Protein AF-A0A1S3WZF9-F1 (afdb_monomer)

Secondary structure (DSSP, 8-state):
-HHHHHHHHHHHHHHHHHHHHTT-SHHHHHHHHHHHHHH-HHHHGGGHHHHHHHIIIIIIT-----TT-SS--TT---HHHHHHHHHHHHHHHHT--SS-GGG---HHHHHHHHHHHHHHSSSSTT----HHHHHHHHHHHHHHHHHHHHHHGGGS-HHHHHHHHGGGG-SSHHHHHHHHHHHHHHHHTT-S-GGGGHHHHHH--TTSTTHHHHHHHHHHHHHHHHHHHHHHHHS----SS----GGGHHHHHHHHHHT-TTSPPTTT---HHHHHHHHHHHHHHHHHHHHHHTTS-----TTTHHHHHHHHHHHT-

Sequence (317 aa):
MKDDGLKSLSVLYKRLVDMLDEKSHLPAVLQSLGCIAQTAMPVFETREKEIEQFIKKNILERGHTSEGKTKESWEEQSEICSLKIFGIKTLVKSYLPVKDAHLRLGVGDLLGILKNILSFGEISMEIKSSSVDKAHLRLAAAKAMLRLSKHWDNKIPVDIFYLTLGTSEARFPQVKKLFLNKVHQYLKDRYLDPKYTCAFLLDLQFQQPDFEEIKSNLSDVIQIYQQGKARQLSAQSEPMTPAPYPEYILPYLVHALAHHSSFPNIDECKDVKAFESIYRYKCFLVLFIDGYMYRSLKSLRMPHACVILFPIILMIR

Nearest PDB structures (foldseek):
  5hdt-assembly1_A  TM=8.755E-01  e=3.879E-09  Homo sapiens
  5hdt-assembly2_B  TM=8.587E-01  e=7.290E-09  Homo sapiens
  3nmx-assembly2_B  TM=3.225E-01  e=1.475E-01  Homo sapiens
  3qhe-assembly1_A  TM=3.393E-01  e=5.210E-01  Homo sapiens
  5o9z-assembly1_v  TM=3.950E-01  e=1.429E+00  Homo sapiens

Organism: Nicotiana tabacum (NCBI:txid4097)

Foldseek 3Di:
DVPVVVVVVLVVLVVLVVCLVVVHPLLVSLLVLLVCLAEPVVSSVVCVVVL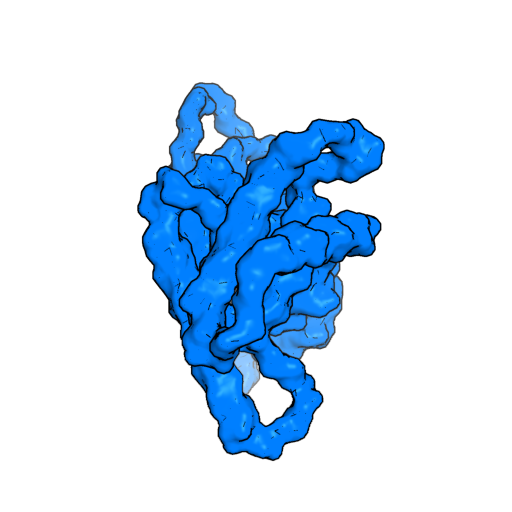LCSLVPVQQLDADDDPDDPDDDLVNADPSLVSNLSSLSSVLSNCNHPPPSLVDPDVVVNLLQLLCLLVCLGSDVPGHDDPSSSLSSNLSSLLSVQQNCLNCVVVRDLSSVLSSLCLLVDPDPVSNVSSVVSLLVCLLVVSGDLLSLLSLLVNADPPDPCNVVSLVSNLSSQVVLVVQVVVVVVDPDDPPDPRPHNVVNVVSNLLSLLPPPQNDDPVPDPDPVSCVVVLVSVLVVVVSCCVSVVVPDDDDDRPCPSVVSVVVSVVSD

Structure (mmCIF, N/CA/C/O backbone):
data_AF-A0A1S3WZF9-F1
#
_entry.id   AF-A0A1S3WZF9-F1
#
loop_
_atom_site.group_PDB
_atom_site.id
_atom_site.type_symbol
_atom_site.label_atom_id
_atom_site.label_alt_id
_atom_site.label_comp_id
_atom_site.label_asym_id
_atom_site.label_entity_id
_atom_site.label_seq_id
_atom_site.pdbx_PDB_ins_code
_atom_site.Cartn_x
_atom_site.Cartn_y
_atom_site.Cartn_z
_atom_site.occupancy
_atom_site.B_iso_or_equiv
_atom_site.auth_seq_id
_atom_site.auth_comp_id
_atom_site.auth_asym_id
_atom_site.auth_atom_id
_atom_site.pdbx_PDB_model_num
ATOM 1 N N . MET A 1 1 ? -10.057 -26.222 26.323 1.00 46.75 1 MET A N 1
ATOM 2 C CA . MET A 1 1 ? -8.900 -25.392 25.906 1.00 46.75 1 MET A CA 1
ATOM 3 C C . MET A 1 1 ? -9.158 -24.496 24.688 1.00 46.75 1 MET A C 1
ATOM 5 O O . MET A 1 1 ? -8.647 -23.389 24.700 1.00 46.75 1 MET A O 1
ATOM 9 N N . LYS A 1 2 ? -9.927 -24.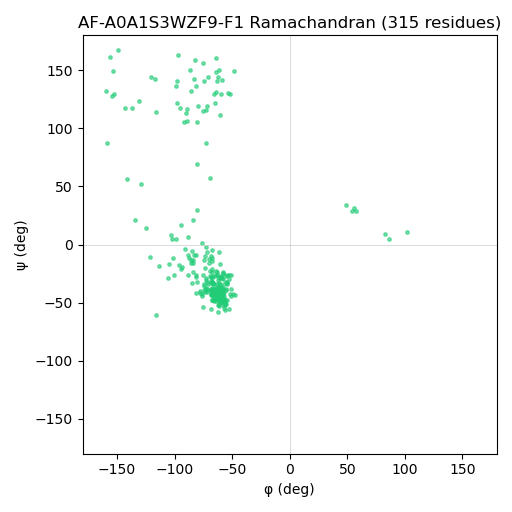891 23.652 1.00 60.41 2 LYS A N 1
ATOM 10 C CA . LYS A 1 2 ? -10.236 -23.989 22.510 1.00 60.41 2 LYS A CA 1
ATOM 11 C C . LYS A 1 2 ? -11.228 -22.855 22.835 1.00 60.41 2 LYS A C 1
ATOM 13 O O . LYS A 1 2 ? -11.128 -21.792 22.237 1.00 60.41 2 LYS A O 1
ATOM 18 N N . ASP A 1 3 ? -12.150 -23.076 23.770 1.00 65.50 3 ASP A N 1
ATOM 19 C CA . ASP A 1 3 ? -13.258 -22.149 24.051 1.00 65.50 3 ASP A CA 1
ATOM 20 C C . ASP A 1 3 ? -12.832 -20.926 24.895 1.00 65.50 3 ASP A C 1
ATOM 22 O O . ASP A 1 3 ? -13.159 -19.787 24.569 1.00 65.50 3 ASP A O 1
ATOM 26 N N . ASP A 1 4 ? -11.992 -21.125 25.916 1.00 74.44 4 ASP A N 1
ATOM 27 C CA . ASP A 1 4 ? -11.550 -20.036 26.808 1.00 74.44 4 ASP A CA 1
ATOM 28 C C . ASP A 1 4 ? -10.648 -19.008 26.106 1.00 74.44 4 ASP A C 1
ATOM 30 O O . ASP A 1 4 ? -10.702 -17.810 26.397 1.00 74.44 4 ASP A O 1
ATOM 34 N N . GLY A 1 5 ? -9.852 -19.461 25.131 1.00 81.19 5 GLY A N 1
ATOM 35 C CA . GLY A 1 5 ? -9.025 -18.585 24.300 1.00 81.19 5 GLY A CA 1
ATOM 36 C C . GLY A 1 5 ? -9.860 -17.691 23.381 1.00 81.19 5 GLY A C 1
ATOM 37 O O . GLY A 1 5 ? -9.577 -16.500 23.255 1.00 81.19 5 GLY A O 1
ATOM 38 N N . LEU A 1 6 ? -10.931 -18.234 22.791 1.00 82.44 6 LEU A N 1
ATOM 39 C CA . LEU A 1 6 ? -11.849 -17.473 21.941 1.00 82.44 6 LEU A CA 1
ATOM 40 C C . LEU A 1 6 ? -12.655 -16.450 22.759 1.00 82.44 6 LEU A C 1
ATOM 42 O O . LEU A 1 6 ? -12.825 -15.307 22.328 1.00 82.44 6 LEU A O 1
ATOM 46 N N . LYS A 1 7 ? -13.098 -16.828 23.966 1.00 86.06 7 LYS A N 1
ATOM 47 C CA . LYS A 1 7 ? -13.772 -15.916 24.904 1.00 86.06 7 LYS A CA 1
ATOM 48 C C . LYS A 1 7 ? -12.861 -14.762 25.311 1.00 86.06 7 LYS A C 1
ATOM 50 O O . LYS A 1 7 ? -13.260 -13.606 25.202 1.00 86.06 7 LYS A O 1
ATOM 55 N N . SER A 1 8 ? -11.621 -15.061 25.696 1.00 90.75 8 SER A N 1
ATOM 56 C CA . SER A 1 8 ? -10.630 -14.043 26.075 1.00 90.75 8 SER A CA 1
ATOM 57 C C . SER A 1 8 ? -10.334 -13.077 24.924 1.00 90.75 8 SER A C 1
ATOM 59 O O . SER A 1 8 ? -10.300 -11.863 25.123 1.00 90.75 8 SER A O 1
ATOM 61 N N . LEU A 1 9 ? -10.195 -13.600 23.700 1.00 93.19 9 LEU A N 1
ATOM 62 C CA . LEU A 1 9 ? -10.015 -12.783 22.502 1.00 93.19 9 LEU A CA 1
ATOM 63 C C . LEU A 1 9 ? -11.232 -11.892 22.219 1.00 93.19 9 LEU A C 1
ATOM 65 O O . LEU A 1 9 ? -11.062 -10.736 21.849 1.00 93.19 9 LEU A O 1
ATOM 69 N N . SER A 1 10 ? -12.447 -12.400 22.425 1.00 91.50 10 SER A N 1
ATOM 70 C CA . SER A 1 10 ? -13.683 -11.631 22.226 1.00 91.50 10 SER A CA 1
ATOM 71 C C . SER A 1 10 ? -13.821 -10.494 23.244 1.00 91.50 10 SER A C 1
ATOM 73 O O . SER A 1 10 ? -14.215 -9.387 22.879 1.00 91.50 10 SER A O 1
ATOM 75 N N . VAL A 1 11 ? -13.438 -10.730 24.506 1.00 94.62 11 VAL A N 1
ATOM 76 C CA . VAL A 1 11 ? -13.386 -9.690 25.553 1.00 94.62 11 VAL A CA 1
ATOM 77 C C . VAL A 1 11 ? -12.365 -8.611 25.194 1.00 94.62 11 VAL A C 1
ATOM 79 O O . VAL A 1 11 ? -12.682 -7.422 25.258 1.00 94.62 11 VAL A O 1
ATOM 82 N N . LEU A 1 12 ? -11.164 -9.013 24.763 1.00 95.81 12 LEU A N 1
ATOM 83 C CA . LEU A 1 12 ? -10.139 -8.080 24.297 1.00 95.81 12 LEU A CA 1
ATOM 84 C C . LEU A 1 12 ? -10.625 -7.275 23.088 1.00 95.81 12 LEU A C 1
ATOM 86 O O . LEU A 1 12 ? -10.465 -6.059 23.061 1.00 95.81 12 LEU A O 1
ATOM 90 N N . TYR A 1 13 ? -11.235 -7.938 22.106 1.00 96.81 13 TYR A N 1
ATOM 91 C CA . TYR A 1 13 ? -11.751 -7.291 20.905 1.00 96.81 13 TYR A CA 1
ATOM 92 C C . TYR A 1 13 ? -12.816 -6.250 21.243 1.00 96.81 13 TYR A C 1
ATOM 94 O O . TYR A 1 13 ? -12.714 -5.114 20.790 1.00 96.81 13 TYR A O 1
ATOM 102 N N . LYS A 1 14 ? -13.774 -6.592 22.114 1.00 96.06 14 LYS A N 1
ATOM 103 C CA . LYS A 1 14 ? -14.767 -5.636 22.610 1.00 96.06 14 LYS A CA 1
ATOM 104 C C . LYS A 1 14 ? -14.091 -4.416 23.240 1.00 96.06 14 LYS A C 1
ATOM 106 O O . LYS A 1 14 ? -14.364 -3.301 22.816 1.00 96.06 14 LYS A O 1
ATOM 111 N N . ARG A 1 15 ? -13.145 -4.631 24.163 1.00 96.81 15 ARG A N 1
ATOM 112 C CA . ARG A 1 15 ? -12.422 -3.539 24.831 1.00 96.81 15 ARG A CA 1
ATOM 113 C C . ARG A 1 15 ? -11.640 -2.662 23.850 1.00 96.81 15 ARG A C 1
ATOM 115 O O . ARG A 1 15 ? -11.581 -1.454 24.040 1.00 96.81 15 ARG A O 1
ATOM 122 N N . LEU A 1 16 ? -11.033 -3.253 22.820 1.00 97.44 16 LEU A N 1
ATOM 123 C CA . LEU A 1 16 ? -10.320 -2.515 21.776 1.00 97.44 16 LEU A CA 1
ATOM 124 C C . LEU A 1 16 ? -11.255 -1.607 20.981 1.00 97.44 16 LEU A C 1
ATOM 126 O O . LEU A 1 16 ? -10.880 -0.474 20.695 1.00 97.44 16 LEU A O 1
ATOM 130 N N . VAL A 1 17 ? -12.451 -2.082 20.633 1.00 95.69 17 VAL A N 1
ATOM 131 C CA . VAL A 1 17 ? -13.412 -1.241 19.914 1.00 95.69 17 VAL A CA 1
ATOM 132 C C . VAL A 1 17 ? -13.993 -0.161 20.830 1.00 95.69 17 VAL A C 1
ATOM 134 O O . VAL A 1 17 ? -14.067 0.985 20.407 1.00 95.69 17 VAL A O 1
ATOM 137 N N . ASP A 1 18 ? -14.266 -0.459 22.103 1.00 95.19 18 ASP A N 1
ATOM 138 C CA . ASP A 1 18 ? -14.689 0.569 23.068 1.00 95.19 18 ASP A CA 1
ATOM 139 C C . ASP A 1 18 ? -13.623 1.689 23.190 1.00 95.19 18 ASP A C 1
ATOM 141 O O . ASP A 1 18 ? -13.944 2.875 23.207 1.00 95.19 18 ASP A O 1
ATOM 145 N N . MET A 1 19 ? -12.328 1.338 23.175 1.00 96.19 19 MET A N 1
ATOM 146 C CA . MET A 1 19 ? -11.232 2.323 23.161 1.00 96.19 19 MET A CA 1
ATOM 147 C C . MET A 1 19 ? -11.123 3.114 21.843 1.00 96.19 19 MET A C 1
ATOM 149 O O . MET A 1 19 ? -10.643 4.251 21.860 1.00 96.19 19 MET A O 1
ATOM 153 N N . LEU A 1 20 ? -11.559 2.556 20.700 1.00 94.56 20 LEU A N 1
ATOM 154 C CA . LEU A 1 20 ? -11.689 3.339 19.463 1.00 94.56 20 LEU A CA 1
ATOM 155 C C . LEU A 1 20 ? -12.731 4.445 19.640 1.00 94.56 20 LEU A C 1
ATOM 157 O O . LEU A 1 20 ? -12.441 5.594 19.304 1.00 94.56 20 LEU A O 1
ATOM 161 N N . ASP A 1 21 ? -13.895 4.118 20.204 1.00 90.56 21 ASP A N 1
ATOM 162 C CA . ASP A 1 21 ? -14.984 5.075 20.434 1.00 90.56 21 ASP A CA 1
ATOM 163 C C . ASP A 1 21 ? -14.563 6.183 21.408 1.00 90.56 21 ASP A C 1
ATOM 165 O O . ASP A 1 21 ? -14.795 7.370 21.158 1.00 90.56 21 ASP A O 1
ATOM 169 N N . GLU A 1 22 ? -13.839 5.811 22.467 1.00 93.94 22 GLU A N 1
ATOM 170 C CA . GLU A 1 22 ? -13.210 6.736 23.419 1.00 93.94 22 GLU A CA 1
ATOM 171 C C . GLU A 1 22 ? -12.059 7.558 22.801 1.00 93.94 22 GLU A C 1
ATOM 173 O O . GLU A 1 22 ? -11.581 8.519 23.406 1.00 93.94 22 GLU A O 1
ATOM 178 N N . LYS A 1 23 ? -11.596 7.198 21.595 1.00 93.25 23 LYS A N 1
ATOM 179 C CA . LYS A 1 23 ? -10.433 7.776 20.898 1.00 93.25 23 LYS A CA 1
ATOM 180 C C . LYS A 1 23 ? -9.141 7.714 21.720 1.00 93.25 23 LYS A C 1
ATOM 182 O O . LYS A 1 23 ? -8.264 8.570 21.574 1.00 93.25 23 LYS A O 1
ATOM 187 N N . SER A 1 24 ? -9.002 6.691 22.559 1.00 90.88 24 SER A N 1
ATOM 188 C CA . SER A 1 24 ? -7.870 6.510 23.466 1.00 90.88 24 SER A CA 1
ATOM 189 C C . SER A 1 24 ? -6.829 5.552 22.872 1.00 90.88 24 SER A C 1
ATOM 191 O O . SER A 1 24 ? -7.154 4.574 22.203 1.00 90.88 24 SER A O 1
ATOM 193 N N . HIS A 1 25 ? -5.538 5.858 23.062 1.00 94.62 25 HIS A N 1
ATOM 194 C CA . HIS A 1 25 ? -4.407 5.009 22.640 1.00 94.62 25 HIS A CA 1
ATOM 195 C C . HIS A 1 25 ? -4.465 4.495 21.185 1.00 94.62 25 HIS A C 1
ATOM 197 O O . HIS A 1 25 ? -3.990 3.396 20.881 1.00 94.62 25 HIS A O 1
ATOM 203 N N . LEU A 1 26 ? -5.013 5.303 20.269 1.00 96.94 26 LEU A N 1
ATOM 204 C CA . LEU A 1 26 ? -5.380 4.874 18.916 1.00 96.94 26 LEU A CA 1
ATOM 205 C C . LEU A 1 26 ? -4.292 4.098 18.149 1.00 96.94 26 LEU A C 1
ATOM 207 O O . LEU A 1 26 ? -4.639 3.085 17.543 1.00 96.94 26 LEU A O 1
ATOM 211 N N . PRO A 1 27 ? -2.994 4.474 18.171 1.00 96.81 27 PRO A N 1
ATOM 212 C CA . PRO A 1 27 ? -1.961 3.692 17.488 1.00 96.81 27 PRO A CA 1
ATOM 213 C C . PRO A 1 27 ? -1.916 2.223 17.932 1.00 96.81 27 PRO A C 1
ATOM 215 O O . PRO A 1 27 ? -1.929 1.323 17.090 1.00 96.81 27 PRO A O 1
ATOM 218 N N . ALA A 1 28 ? -1.928 1.974 19.245 1.00 97.50 28 ALA A N 1
ATOM 219 C CA . ALA A 1 28 ? -1.867 0.628 19.812 1.00 97.50 28 ALA A CA 1
ATOM 220 C C . ALA A 1 28 ? -3.158 -0.156 19.544 1.00 97.50 28 ALA A C 1
ATOM 222 O O . ALA A 1 28 ? -3.113 -1.347 19.216 1.00 97.50 28 ALA A O 1
ATOM 223 N N . VAL A 1 29 ? -4.306 0.524 19.625 1.00 98.12 29 VAL A N 1
ATOM 224 C CA . VAL A 1 29 ? -5.616 -0.063 19.327 1.00 98.12 29 VAL A CA 1
ATOM 225 C C . VAL A 1 29 ? -5.680 -0.522 17.870 1.00 98.12 29 VAL A C 1
ATOM 227 O O . VAL A 1 29 ? -5.949 -1.691 17.607 1.00 98.12 29 VAL A O 1
ATOM 230 N N . LEU A 1 30 ? -5.327 0.347 16.921 1.00 98.31 30 LEU A N 1
ATOM 231 C CA . LEU A 1 30 ? -5.299 0.039 15.487 1.00 98.31 30 LEU A CA 1
ATOM 232 C C . LEU A 1 30 ? -4.343 -1.115 15.165 1.00 98.31 30 LEU A C 1
ATOM 234 O O . LEU A 1 30 ? -4.707 -2.062 14.468 1.00 98.31 30 LEU A O 1
ATOM 238 N N . GLN A 1 31 ? -3.127 -1.095 15.719 1.00 97.56 31 GLN A N 1
ATOM 239 C CA . GLN A 1 31 ? -2.173 -2.191 15.534 1.00 97.56 31 GLN A CA 1
ATOM 240 C C . GLN A 1 31 ? -2.732 -3.538 16.009 1.00 97.56 31 GLN A C 1
ATOM 242 O O . GLN A 1 31 ? -2.549 -4.548 15.316 1.00 97.56 31 GLN A O 1
ATOM 247 N N . SER A 1 32 ? -3.410 -3.538 17.159 1.00 97.88 32 SER A N 1
ATOM 248 C CA . SER A 1 32 ? -4.031 -4.723 17.753 1.00 97.88 32 SER A CA 1
ATOM 249 C C . SER A 1 32 ? -5.201 -5.217 16.909 1.00 97.88 32 SER A C 1
ATOM 251 O O . SER A 1 32 ? -5.237 -6.392 16.552 1.00 97.88 32 SER A O 1
ATOM 253 N N . LEU A 1 33 ? -6.097 -4.319 16.491 1.00 98.06 33 LEU A N 1
ATOM 254 C CA . LEU A 1 33 ? -7.215 -4.643 15.603 1.00 98.06 33 LEU A CA 1
ATOM 255 C C . LEU A 1 33 ? -6.734 -5.210 14.269 1.00 98.06 33 LEU A C 1
ATOM 257 O O . LEU A 1 33 ? -7.255 -6.222 13.816 1.00 98.06 33 LEU A O 1
ATOM 261 N N . GLY A 1 34 ? -5.679 -4.644 13.683 1.00 97.31 34 GLY A N 1
ATOM 262 C CA . GLY A 1 34 ? -5.069 -5.207 12.483 1.00 97.31 34 GLY A CA 1
ATOM 263 C C . GLY A 1 34 ? -4.490 -6.605 12.726 1.00 97.31 34 GLY A C 1
ATOM 264 O O . GLY A 1 34 ? -4.564 -7.461 11.852 1.00 97.31 34 GLY A O 1
ATOM 265 N N . CYS A 1 35 ? -3.909 -6.873 13.900 1.00 96.75 35 CYS A N 1
ATOM 266 C CA . CYS A 1 35 ? -3.442 -8.217 14.258 1.00 96.75 35 CYS A CA 1
ATOM 267 C C . CYS A 1 35 ? -4.604 -9.220 14.346 1.00 96.75 35 CYS A C 1
ATOM 269 O O . CYS A 1 35 ? -4.512 -10.317 13.790 1.00 96.75 35 CYS A O 1
ATOM 271 N N . ILE A 1 36 ? -5.710 -8.824 14.982 1.00 96.50 36 ILE A N 1
ATOM 272 C CA . ILE A 1 36 ? -6.933 -9.631 15.079 1.00 96.50 36 ILE A CA 1
ATOM 273 C C . ILE A 1 36 ? -7.512 -9.880 13.686 1.00 96.50 36 ILE A C 1
ATOM 275 O O . ILE A 1 36 ? -7.793 -11.027 13.356 1.00 96.50 36 ILE A O 1
ATOM 279 N N . ALA A 1 37 ? -7.584 -8.856 12.833 1.00 95.56 37 ALA A N 1
ATOM 280 C CA . ALA A 1 37 ? -8.041 -8.995 11.454 1.00 95.56 37 ALA A CA 1
ATOM 281 C C . ALA A 1 37 ? -7.226 -10.046 10.681 1.00 95.56 37 ALA A C 1
ATOM 283 O O . ALA A 1 37 ? -7.785 -10.851 9.947 1.00 95.56 37 ALA A O 1
ATOM 284 N N . GLN A 1 38 ? -5.906 -10.113 10.890 1.00 94.12 38 GLN A N 1
ATOM 285 C CA . GLN A 1 38 ? -5.081 -11.119 10.214 1.00 94.12 38 GLN A CA 1
ATOM 286 C C . GLN A 1 38 ? -5.236 -12.533 10.780 1.00 94.12 38 GLN A C 1
ATOM 288 O O . GLN A 1 38 ? -5.170 -13.510 10.037 1.00 94.12 38 GLN A O 1
ATOM 293 N N . THR A 1 39 ? -5.350 -12.660 12.100 1.00 94.12 39 THR A N 1
ATOM 294 C CA . THR A 1 39 ? -5.195 -13.952 12.794 1.00 94.12 39 THR A CA 1
ATOM 295 C C . THR A 1 39 ? -6.522 -14.609 13.158 1.00 94.12 39 THR A C 1
ATOM 297 O O . THR A 1 39 ? -6.596 -15.833 13.246 1.00 94.12 39 THR A O 1
ATOM 300 N N . ALA A 1 40 ? -7.570 -13.809 13.331 1.00 93.50 40 ALA A N 1
ATOM 301 C CA . ALA A 1 40 ? -8.892 -14.215 13.779 1.00 93.50 40 ALA A CA 1
ATOM 302 C C . ALA A 1 40 ? -9.978 -13.435 13.020 1.00 93.50 40 ALA A C 1
ATOM 304 O O . ALA A 1 40 ? -10.836 -12.789 13.623 1.00 93.50 40 ALA A O 1
ATOM 305 N N . MET A 1 41 ? -9.943 -13.521 11.685 1.00 93.12 41 MET A N 1
ATOM 306 C CA . MET A 1 41 ? -10.893 -12.842 10.794 1.00 93.12 41 MET A CA 1
ATOM 307 C C . MET A 1 41 ? -12.372 -13.006 11.204 1.00 93.12 41 MET A C 1
ATOM 309 O O . MET A 1 41 ? -13.052 -11.987 11.276 1.00 93.12 41 MET A O 1
ATOM 313 N N . PRO A 1 42 ? -12.865 -14.200 11.607 1.00 92.00 42 PRO A N 1
ATOM 314 C CA . PRO A 1 42 ? -14.263 -14.347 12.024 1.00 92.00 42 PRO A CA 1
ATOM 315 C C . PRO A 1 42 ? -14.664 -13.467 13.217 1.00 92.00 42 PRO A C 1
ATOM 317 O O . PRO A 1 42 ? -15.824 -13.091 13.339 1.00 92.00 42 PRO A O 1
ATOM 320 N N . VAL A 1 43 ? -13.721 -13.127 14.106 1.00 93.69 43 VAL A N 1
ATOM 321 C CA . VAL A 1 43 ? -13.970 -12.202 15.225 1.00 93.69 43 VAL A CA 1
ATOM 322 C C . VAL A 1 43 ? -14.001 -10.764 14.715 1.00 93.69 43 VAL A C 1
ATOM 324 O O . VAL A 1 43 ? -14.895 -10.003 15.080 1.00 93.69 43 VAL A O 1
ATOM 327 N N . PHE A 1 44 ? -13.058 -10.398 13.845 1.00 94.94 44 PHE A N 1
ATOM 328 C CA . PHE A 1 44 ? -12.969 -9.054 13.273 1.00 94.94 44 PHE A CA 1
ATOM 329 C C . PHE A 1 44 ? -14.219 -8.684 12.456 1.00 94.94 44 PHE A C 1
ATOM 331 O O . PHE A 1 44 ? -14.792 -7.611 12.648 1.00 94.94 44 PHE A O 1
ATOM 338 N N . GLU A 1 45 ? -14.709 -9.602 11.619 1.00 94.25 45 GLU A N 1
ATOM 339 C CA . GLU A 1 45 ? -15.869 -9.384 10.738 1.00 94.25 45 GLU A CA 1
ATOM 340 C C . GLU A 1 45 ? -17.147 -8.992 11.494 1.00 94.25 45 GLU A C 1
ATOM 342 O O . GLU A 1 45 ? -17.979 -8.264 10.955 1.00 94.25 45 GLU A O 1
ATOM 347 N N . THR A 1 46 ? -17.275 -9.367 12.774 1.00 95.25 46 THR A N 1
ATOM 348 C CA . THR A 1 46 ? -18.441 -9.010 13.605 1.00 95.25 46 THR A CA 1
ATOM 349 C C . THR A 1 46 ? -18.648 -7.501 13.770 1.00 95.25 46 THR A C 1
ATOM 351 O O . THR A 1 46 ? -19.783 -7.062 13.948 1.00 95.25 46 THR A O 1
ATOM 354 N N . ARG A 1 47 ? -17.571 -6.702 13.703 1.00 96.25 47 ARG A N 1
ATOM 355 C CA . ARG A 1 47 ? -17.600 -5.226 13.811 1.00 96.25 47 ARG A CA 1
ATOM 356 C C . ARG A 1 47 ? -16.743 -4.544 12.739 1.00 96.25 47 ARG A C 1
ATOM 358 O O . ARG A 1 47 ? -16.356 -3.389 12.886 1.00 96.25 47 ARG A O 1
ATOM 365 N N . GLU A 1 48 ? -16.450 -5.237 11.639 1.00 95.25 48 GLU A N 1
ATOM 366 C CA . GLU A 1 48 ? -15.544 -4.743 10.593 1.00 95.25 48 GLU A CA 1
ATOM 367 C C . GLU A 1 48 ? -15.998 -3.391 10.026 1.00 95.25 48 GLU A C 1
ATOM 369 O O . GLU A 1 48 ? -15.214 -2.446 9.984 1.00 95.25 48 GLU A O 1
ATOM 374 N N . LYS A 1 49 ? -17.278 -3.267 9.653 1.00 95.19 49 LYS A N 1
ATOM 375 C CA . LYS A 1 49 ? -17.814 -2.032 9.053 1.00 95.19 49 LYS A CA 1
ATOM 376 C C . LYS A 1 49 ? -17.671 -0.820 9.970 1.00 95.19 49 LYS A C 1
ATOM 378 O O . LYS A 1 49 ? -17.395 0.274 9.490 1.00 95.19 49 LYS A O 1
ATOM 383 N N . GLU A 1 50 ? -17.860 -1.013 11.269 1.00 96.50 50 GLU A N 1
ATOM 384 C CA . GLU A 1 50 ? -17.720 0.040 12.273 1.00 96.50 50 GLU A CA 1
ATOM 385 C C . GLU A 1 50 ? -16.268 0.522 12.360 1.00 96.50 50 GLU A C 1
ATOM 387 O O . GLU A 1 50 ? -16.002 1.720 12.263 1.00 96.50 50 GLU A O 1
ATOM 392 N N . ILE A 1 51 ? -15.319 -0.416 12.430 1.00 97.75 51 ILE A N 1
ATOM 393 C CA . ILE A 1 51 ? -13.884 -0.113 12.466 1.00 97.75 51 ILE A CA 1
ATOM 394 C C . ILE A 1 51 ? -13.441 0.573 11.169 1.00 97.75 51 ILE A C 1
ATOM 396 O O . ILE A 1 51 ? -12.721 1.572 11.210 1.00 97.75 51 ILE A O 1
ATOM 400 N N . GLU A 1 52 ? -13.873 0.074 10.007 1.00 96.75 52 GLU A N 1
ATOM 401 C CA . GLU A 1 52 ? -13.552 0.688 8.718 1.00 96.75 52 GLU A CA 1
ATOM 402 C C . GLU A 1 52 ? -14.097 2.117 8.620 1.00 96.75 52 GLU A C 1
ATOM 404 O O . GLU A 1 52 ? -13.383 3.020 8.178 1.00 96.75 52 GLU A O 1
ATOM 409 N N . GLN A 1 53 ? -15.346 2.339 9.041 1.00 96.88 53 GLN A N 1
ATOM 410 C CA . GLN A 1 53 ? -15.961 3.666 9.043 1.00 96.88 53 GLN A CA 1
ATOM 411 C C . GLN A 1 53 ? -15.238 4.620 9.989 1.00 96.88 53 GLN A C 1
ATOM 413 O O . GLN A 1 53 ? -14.978 5.759 9.599 1.00 96.88 53 GLN A O 1
ATOM 418 N N . PHE A 1 54 ? -14.858 4.155 11.181 1.00 97.94 54 PHE A N 1
ATOM 419 C CA . PHE A 1 54 ? -14.069 4.941 12.121 1.00 97.94 54 PHE A CA 1
ATOM 420 C C . PHE A 1 54 ? -12.720 5.342 11.514 1.00 97.94 54 PHE A C 1
ATOM 422 O O . PHE A 1 54 ? -12.347 6.516 11.532 1.00 97.94 54 PHE A O 1
ATOM 429 N N . ILE A 1 55 ? -11.990 4.394 10.914 1.00 98.06 55 ILE A N 1
ATOM 430 C CA . ILE A 1 55 ? -10.700 4.689 10.277 1.00 98.06 55 ILE A CA 1
ATOM 431 C C . ILE A 1 55 ? -10.882 5.713 9.152 1.00 98.06 55 ILE A C 1
ATOM 433 O O . ILE A 1 55 ? -10.140 6.693 9.102 1.00 98.06 55 ILE A O 1
ATOM 437 N N . LYS A 1 56 ? -11.872 5.535 8.271 1.00 96.81 56 LYS A N 1
ATOM 438 C CA . LYS A 1 56 ? -12.113 6.465 7.157 1.00 96.81 56 LYS A CA 1
ATOM 439 C C . LYS A 1 56 ? -12.465 7.867 7.674 1.00 96.81 56 LYS A C 1
ATOM 441 O O . LYS A 1 56 ? -11.715 8.807 7.421 1.00 96.81 56 LYS A O 1
ATOM 446 N N . LYS A 1 57 ? -13.525 7.989 8.477 1.00 96.12 57 LYS A N 1
ATOM 447 C CA . LYS A 1 57 ? -14.100 9.284 8.878 1.00 96.12 57 LYS A CA 1
ATOM 448 C C . LYS A 1 57 ? -13.326 10.002 9.977 1.00 96.12 57 LYS A C 1
ATOM 450 O O . LYS A 1 57 ? -13.185 11.220 9.962 1.00 96.12 57 LYS A O 1
ATOM 455 N N . ASN A 1 58 ? -12.832 9.274 10.976 1.00 95.81 58 ASN A N 1
ATOM 456 C CA . ASN A 1 58 ? -12.248 9.891 12.170 1.00 95.81 58 ASN A CA 1
ATOM 457 C C . ASN A 1 58 ? -10.721 10.022 12.106 1.00 95.81 58 ASN A C 1
ATOM 459 O O . ASN A 1 58 ? -10.154 10.818 12.871 1.00 95.81 58 ASN A O 1
ATOM 463 N N . ILE A 1 59 ? -10.069 9.269 11.209 1.00 96.88 59 ILE A N 1
ATOM 464 C CA . ILE A 1 59 ? -8.612 9.263 11.036 1.00 96.88 59 ILE A CA 1
ATOM 465 C C . ILE A 1 59 ? -8.205 9.774 9.650 1.00 96.88 59 ILE A C 1
ATOM 467 O O . ILE A 1 59 ? -7.480 10.764 9.568 1.00 96.88 59 ILE A O 1
ATOM 471 N N . LEU A 1 60 ? -8.629 9.114 8.568 1.00 97.06 60 LEU A N 1
ATOM 472 C CA . LEU A 1 60 ? -8.115 9.409 7.225 1.00 97.06 60 LEU A CA 1
ATOM 473 C C . LEU A 1 60 ? -8.636 10.741 6.668 1.00 97.06 60 LEU A C 1
ATOM 475 O O . LEU A 1 60 ? -7.855 11.479 6.074 1.00 97.06 60 LEU A O 1
ATOM 479 N N . GLU A 1 61 ? -9.897 11.092 6.934 1.00 96.19 61 GLU A N 1
ATOM 480 C CA . GLU A 1 61 ? -10.510 12.371 6.527 1.00 96.19 61 GLU A CA 1
ATOM 481 C C . GLU A 1 61 ? -9.998 13.587 7.323 1.00 96.19 61 GLU A C 1
ATOM 483 O O . GLU A 1 61 ? -10.303 14.732 6.992 1.00 96.19 61 GLU A O 1
ATOM 488 N N . ARG A 1 62 ? -9.177 13.379 8.361 1.00 92.69 62 ARG A N 1
ATOM 489 C CA . ARG A 1 62 ? -8.636 14.481 9.163 1.00 92.69 62 ARG A CA 1
ATOM 490 C C . ARG A 1 62 ? -7.564 15.246 8.382 1.00 92.69 62 ARG A C 1
ATOM 492 O O . ARG A 1 62 ? -6.498 14.705 8.090 1.00 92.69 62 ARG A O 1
ATOM 499 N N . GLY A 1 63 ? -7.819 16.516 8.085 1.00 85.88 63 GLY A N 1
ATOM 500 C CA . GLY A 1 63 ? -6.801 17.453 7.602 1.00 85.88 63 GLY A CA 1
ATOM 501 C C . GLY A 1 63 ? -5.975 18.055 8.740 1.00 85.88 63 GLY A C 1
ATOM 502 O O . GLY A 1 63 ? -6.415 18.090 9.889 1.00 85.88 63 GLY A O 1
ATOM 503 N N . HIS A 1 64 ? -4.784 18.550 8.412 1.00 80.12 64 HIS A N 1
ATOM 504 C CA . HIS A 1 64 ? -3.980 19.381 9.304 1.00 80.12 64 HIS A CA 1
ATOM 505 C C . HIS A 1 64 ? -3.086 20.308 8.483 1.00 80.12 64 HIS A C 1
ATOM 507 O O . HIS A 1 64 ? -2.349 19.863 7.607 1.00 80.12 64 HIS A O 1
ATOM 513 N N . THR A 1 65 ? -3.111 21.599 8.789 1.00 66.44 65 THR A N 1
ATOM 514 C CA . THR A 1 65 ? -2.217 22.590 8.188 1.00 66.44 65 THR A CA 1
ATOM 515 C C . THR A 1 65 ? -1.327 23.168 9.272 1.00 66.44 65 THR A C 1
ATOM 517 O O . THR A 1 65 ? -1.818 23.859 10.158 1.00 66.44 65 THR A O 1
ATOM 520 N N . SER A 1 66 ? -0.018 22.918 9.200 1.00 60.00 66 SER A N 1
ATOM 521 C CA . SER A 1 66 ? 0.942 23.753 9.922 1.00 60.00 66 SER A CA 1
ATOM 522 C C . SER A 1 66 ? 1.172 25.009 9.088 1.00 60.00 66 SER A C 1
ATOM 524 O O . SER A 1 66 ? 1.810 24.950 8.035 1.00 60.00 66 SER A O 1
ATOM 526 N N . GLU A 1 67 ? 0.614 26.135 9.509 1.00 52.72 67 GLU A N 1
ATOM 527 C CA . GLU A 1 67 ? 0.900 27.416 8.869 1.00 52.72 67 GLU A CA 1
ATOM 528 C C . GLU A 1 67 ? 2.381 27.786 9.086 1.00 52.72 67 GLU A C 1
ATOM 530 O O . GLU A 1 67 ? 2.883 27.748 10.208 1.00 52.72 67 GLU A O 1
ATOM 535 N N . GLY A 1 68 ? 3.097 28.136 8.009 1.00 53.94 68 GLY A N 1
ATOM 536 C CA . GLY A 1 68 ? 4.285 28.995 8.109 1.00 53.94 68 GLY A CA 1
ATOM 537 C C . GLY A 1 68 ? 5.693 28.380 8.057 1.00 53.94 68 GLY A C 1
ATOM 538 O O . GLY A 1 68 ? 6.644 29.119 8.301 1.00 53.94 68 GLY A O 1
ATOM 539 N N . LYS A 1 69 ? 5.904 27.099 7.714 1.00 58.66 69 LYS A N 1
ATOM 540 C CA . LYS A 1 69 ? 7.275 26.548 7.571 1.00 58.66 69 LYS A CA 1
ATOM 541 C C . LYS A 1 69 ? 7.761 26.515 6.115 1.00 58.66 69 LYS A C 1
ATOM 543 O O . LYS A 1 69 ? 7.151 25.892 5.257 1.00 58.66 69 LYS A O 1
ATOM 548 N N . THR A 1 70 ? 8.883 27.186 5.845 1.00 57.75 70 THR A N 1
ATOM 549 C CA . THR A 1 70 ? 9.470 27.381 4.500 1.00 57.75 70 THR A CA 1
ATOM 550 C C . THR A 1 70 ? 10.421 26.265 4.045 1.00 57.75 70 THR A C 1
ATOM 552 O O . THR A 1 70 ? 10.759 26.199 2.864 1.00 57.75 70 THR A O 1
ATOM 555 N N . LYS A 1 71 ? 10.836 25.363 4.943 1.00 59.88 71 LYS A N 1
ATOM 556 C CA . LYS A 1 71 ? 11.570 24.131 4.616 1.00 59.88 71 LYS A CA 1
ATOM 557 C C . LYS A 1 71 ? 10.997 22.988 5.440 1.00 59.88 71 LYS A C 1
ATOM 559 O O . LYS A 1 71 ? 11.078 23.043 6.659 1.00 59.88 71 LYS A O 1
ATOM 564 N N . GLU A 1 72 ? 10.437 21.991 4.765 1.00 77.38 72 GLU A N 1
ATOM 565 C CA . GLU A 1 72 ? 9.916 20.790 5.413 1.00 77.38 72 GLU A CA 1
ATOM 566 C C . GLU A 1 72 ? 10.987 19.685 5.375 1.00 77.38 72 GLU A C 1
ATOM 568 O O . GLU A 1 72 ? 11.420 19.273 4.292 1.00 77.38 72 GLU A O 1
ATOM 573 N N . SER A 1 73 ? 11.450 19.234 6.544 1.00 88.00 73 SER A N 1
ATOM 574 C CA . SER A 1 73 ? 12.390 18.108 6.662 1.00 88.00 73 SER A CA 1
ATOM 575 C C . SER A 1 73 ? 11.645 16.778 6.697 1.00 88.00 73 SER A C 1
ATOM 577 O O . SER A 1 73 ? 10.537 16.700 7.218 1.00 88.00 73 SER A O 1
ATOM 579 N N . TRP A 1 74 ? 12.258 15.701 6.201 1.00 90.81 74 TRP A N 1
ATOM 580 C CA . TRP A 1 74 ? 11.647 14.362 6.205 1.00 90.81 74 TRP A CA 1
ATOM 581 C C . TRP A 1 74 ? 11.196 13.903 7.606 1.00 90.81 74 TRP A C 1
ATOM 583 O O . TRP A 1 74 ? 10.193 13.196 7.734 1.00 90.81 74 TRP A O 1
ATOM 593 N N . GLU A 1 75 ? 11.921 14.313 8.649 1.00 90.44 75 GLU A N 1
ATOM 594 C CA . GLU A 1 75 ? 11.649 13.988 10.052 1.00 90.44 75 GLU A CA 1
ATOM 595 C C . GLU A 1 75 ? 10.453 14.752 10.640 1.00 90.44 75 GLU A C 1
ATOM 597 O O . GLU A 1 75 ? 9.956 14.370 11.695 1.00 90.44 75 GLU A O 1
ATOM 602 N N . GLU A 1 76 ? 9.948 15.793 9.973 1.00 88.69 76 GLU A N 1
ATOM 603 C CA . GLU A 1 76 ? 8.824 16.614 10.452 1.00 88.69 76 GLU A CA 1
ATOM 604 C C . GLU A 1 76 ? 7.449 15.972 10.185 1.00 88.69 76 GLU A C 1
ATOM 606 O O . GLU A 1 76 ? 6.445 16.663 10.005 1.00 88.69 76 GLU A O 1
ATOM 611 N N . GLN A 1 77 ? 7.391 14.638 10.158 1.00 92.62 77 GLN A N 1
ATOM 612 C CA . GLN A 1 77 ? 6.145 13.890 10.040 1.00 92.62 77 GLN A CA 1
ATOM 613 C C . GLN A 1 77 ? 5.209 14.210 11.212 1.00 92.62 77 GLN A C 1
ATOM 615 O O . GLN A 1 77 ? 5.595 14.086 12.375 1.00 92.62 77 GLN A O 1
ATOM 620 N N . SER A 1 78 ? 3.952 14.546 10.921 1.00 93.31 78 SER A N 1
ATOM 621 C CA . SER A 1 78 ? 2.975 14.835 11.971 1.00 93.31 78 SER A CA 1
ATOM 622 C C . SER A 1 78 ? 2.469 13.572 12.680 1.00 93.31 78 SER A C 1
ATOM 624 O O . SER A 1 78 ? 2.426 12.464 12.128 1.00 93.31 78 SER A O 1
ATOM 626 N N . GLU A 1 79 ? 1.991 13.744 13.914 1.00 93.75 79 GLU A N 1
ATOM 627 C CA . GLU A 1 79 ? 1.301 12.681 14.656 1.00 93.75 79 GLU A CA 1
ATOM 628 C C . GLU A 1 79 ? 0.031 12.214 13.933 1.00 93.75 79 GLU A C 1
ATOM 630 O O . GLU A 1 79 ? -0.279 11.021 13.920 1.00 93.75 79 GLU A O 1
ATOM 635 N N . ILE A 1 80 ? -0.679 13.136 13.269 1.00 94.38 80 ILE A N 1
ATOM 636 C CA . ILE A 1 80 ? -1.868 12.819 12.468 1.00 94.38 80 ILE A CA 1
ATOM 637 C C . ILE A 1 80 ? -1.479 11.934 11.282 1.00 94.38 80 ILE A C 1
ATOM 639 O O . ILE A 1 80 ? -2.138 10.923 11.043 1.00 94.38 80 ILE A O 1
ATOM 643 N N . CYS A 1 81 ? -0.389 12.249 10.577 1.00 96.31 81 CYS A N 1
ATOM 644 C CA . CYS A 1 81 ? 0.130 11.396 9.510 1.00 96.31 81 CYS A CA 1
ATOM 645 C C . CYS A 1 81 ? 0.515 10.009 10.038 1.00 96.31 81 CYS A C 1
ATOM 647 O O . CYS A 1 81 ? 0.102 8.992 9.476 1.00 96.31 81 CYS A O 1
ATOM 649 N N . SER A 1 82 ? 1.218 9.944 11.171 1.00 96.50 82 SER A N 1
ATOM 650 C CA . SER A 1 82 ? 1.549 8.672 11.824 1.00 96.50 82 SER A CA 1
ATOM 651 C C . SER A 1 82 ? 0.298 7.847 12.144 1.00 96.50 82 SER A C 1
ATOM 653 O O . SER A 1 82 ? 0.241 6.650 11.845 1.00 96.50 82 SER A O 1
ATOM 655 N N . LEU A 1 83 ? -0.744 8.486 12.679 1.00 97.69 83 LEU A N 1
ATOM 656 C CA . LEU A 1 83 ? -2.020 7.843 12.976 1.00 97.69 83 LEU A CA 1
ATOM 657 C C . LEU A 1 83 ? -2.729 7.336 11.709 1.00 97.69 83 LEU A C 1
ATOM 659 O O . LEU A 1 83 ? -3.201 6.197 11.687 1.00 97.69 83 LEU A O 1
ATOM 663 N N . LYS A 1 84 ? -2.741 8.125 10.626 1.00 98.31 84 LYS A N 1
ATOM 664 C CA . LYS A 1 84 ? -3.262 7.699 9.316 1.00 98.31 84 LYS A CA 1
ATOM 665 C C . LYS A 1 84 ? -2.539 6.461 8.792 1.00 98.31 84 LYS A C 1
ATOM 667 O O . LYS A 1 84 ? -3.191 5.531 8.318 1.00 98.31 84 LYS A O 1
ATOM 672 N N . ILE A 1 85 ? -1.216 6.386 8.943 1.00 98.50 85 ILE A N 1
ATOM 673 C CA . ILE A 1 85 ? -0.436 5.199 8.561 1.00 98.50 85 ILE A CA 1
ATOM 674 C C . ILE A 1 85 ? -0.863 3.967 9.370 1.00 98.50 85 ILE A C 1
ATOM 676 O O . ILE A 1 85 ? -0.950 2.874 8.805 1.00 98.50 85 ILE A O 1
ATOM 680 N N . PHE A 1 86 ? -1.149 4.101 10.669 1.00 98.44 86 PHE A N 1
ATOM 681 C CA . PHE A 1 86 ? -1.703 2.993 11.457 1.00 98.44 86 PHE A CA 1
ATOM 682 C C . PHE A 1 86 ? -3.098 2.578 10.975 1.00 98.44 86 PHE A C 1
ATOM 684 O O . PHE A 1 86 ? -3.360 1.378 10.866 1.00 98.44 86 PHE A O 1
ATOM 691 N N . GLY A 1 87 ? -3.950 3.537 10.603 1.00 98.44 87 GLY A N 1
ATOM 692 C CA . GLY A 1 87 ? -5.245 3.271 9.971 1.00 98.44 87 GLY A CA 1
ATOM 693 C C . GLY A 1 87 ? -5.101 2.469 8.674 1.00 98.44 87 GLY A C 1
ATOM 694 O O . GLY A 1 87 ? -5.665 1.383 8.554 1.00 98.44 87 GLY A O 1
ATOM 695 N N . ILE A 1 88 ? -4.251 2.930 7.750 1.00 98.50 88 ILE A N 1
ATOM 696 C CA . ILE A 1 88 ? -3.951 2.240 6.483 1.00 98.50 88 ILE A CA 1
ATOM 697 C C . ILE A 1 88 ? -3.427 0.824 6.740 1.00 98.50 88 ILE A C 1
ATOM 699 O O . ILE A 1 88 ? -3.896 -0.134 6.132 1.00 98.50 88 ILE A O 1
ATOM 703 N N . LYS A 1 89 ? -2.472 0.663 7.666 1.00 98.38 89 LYS A N 1
ATOM 704 C CA . LYS A 1 89 ? -1.936 -0.657 8.034 1.00 98.38 89 LYS A CA 1
ATOM 705 C C . LYS A 1 89 ? -3.025 -1.592 8.553 1.00 98.38 89 LYS A C 1
ATOM 707 O O . LYS A 1 89 ? -2.964 -2.781 8.261 1.00 98.38 89 LYS A O 1
ATOM 712 N N . THR A 1 90 ? -3.979 -1.074 9.320 1.00 98.31 90 THR A N 1
ATOM 713 C CA . THR A 1 90 ? -5.095 -1.849 9.878 1.00 98.31 90 THR A CA 1
ATOM 714 C C . THR A 1 90 ? -6.026 -2.329 8.774 1.00 98.31 90 THR A C 1
ATOM 716 O O . THR A 1 90 ? -6.284 -3.527 8.698 1.00 98.31 90 THR A O 1
ATOM 719 N N . LEU A 1 91 ? -6.420 -1.435 7.860 1.00 97.69 91 LEU A N 1
ATOM 720 C CA . LEU A 1 91 ? -7.226 -1.791 6.690 1.00 97.69 91 LEU A CA 1
ATOM 721 C C . LEU A 1 91 ? -6.509 -2.824 5.814 1.00 97.69 91 LEU A C 1
ATOM 723 O O . LEU A 1 91 ? -7.049 -3.873 5.519 1.00 97.69 91 LEU A O 1
ATOM 727 N N . VAL A 1 92 ? -5.241 -2.610 5.463 1.00 97.19 92 VAL A N 1
ATOM 728 C CA . VAL A 1 92 ? -4.476 -3.567 4.636 1.00 97.19 92 VAL A CA 1
ATOM 729 C C . VAL A 1 92 ? -4.400 -4.948 5.281 1.00 97.19 92 VAL A C 1
ATOM 731 O O . VAL A 1 92 ? -4.460 -5.969 4.599 1.00 97.19 92 VAL A O 1
ATOM 734 N N . LYS A 1 93 ? -4.274 -4.994 6.607 1.00 96.62 93 LYS A N 1
ATOM 735 C CA . LYS A 1 93 ? -4.252 -6.240 7.364 1.00 96.62 93 LYS A CA 1
ATOM 736 C C . LYS A 1 93 ? -5.591 -6.992 7.318 1.00 96.62 93 LYS A C 1
ATOM 738 O O . LYS A 1 93 ? -5.543 -8.219 7.274 1.00 96.62 93 LYS A O 1
ATOM 743 N N . SER A 1 94 ? -6.743 -6.318 7.249 1.00 95.31 94 SER A N 1
ATOM 744 C CA . SER A 1 94 ? -8.048 -6.995 7.110 1.00 95.31 94 SER A CA 1
ATOM 745 C C . SER A 1 94 ? -8.272 -7.647 5.739 1.00 95.31 94 SER A C 1
ATOM 747 O O . SER A 1 94 ? -9.140 -8.501 5.586 1.00 95.31 94 SER A O 1
ATOM 749 N N . TYR A 1 95 ? -7.437 -7.345 4.745 1.00 95.50 95 TYR A N 1
ATOM 750 C CA . TYR A 1 95 ? -7.428 -8.048 3.455 1.00 95.50 95 TYR A CA 1
ATOM 751 C C . TYR A 1 95 ? -6.273 -9.049 3.336 1.00 95.50 95 TYR A C 1
ATOM 753 O O . TYR A 1 95 ? -6.039 -9.609 2.270 1.00 95.50 95 TYR A O 1
ATOM 761 N N . LEU A 1 96 ? -5.536 -9.299 4.422 1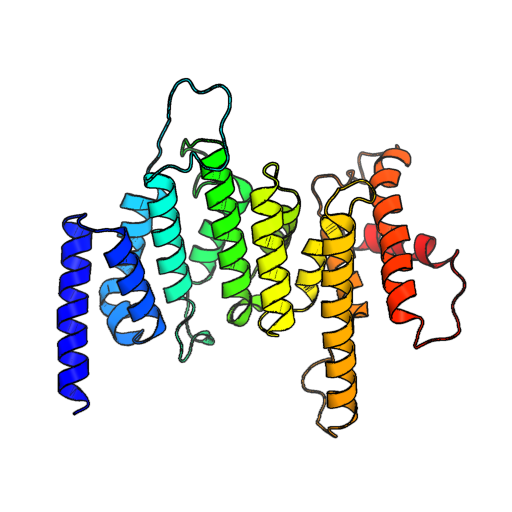.00 94.00 96 LEU A N 1
ATOM 762 C CA . LEU A 1 96 ? -4.423 -10.250 4.461 1.00 94.00 96 LEU A CA 1
ATOM 763 C C . LEU A 1 96 ? -4.546 -11.231 5.638 1.00 94.00 96 LEU A C 1
ATOM 765 O O . LEU A 1 96 ? -3.587 -11.343 6.418 1.00 94.00 96 LEU A O 1
ATOM 769 N N . PRO A 1 97 ? -5.694 -11.921 5.815 1.00 93.19 97 PRO A N 1
ATOM 770 C CA . PRO A 1 97 ? -5.794 -12.952 6.831 1.00 93.19 97 PRO A CA 1
ATOM 771 C C . PRO A 1 97 ? -4.849 -14.116 6.540 1.00 93.19 97 PRO A C 1
ATOM 773 O O . PRO A 1 97 ? -4.550 -14.444 5.394 1.00 93.19 97 PRO A O 1
ATOM 776 N N . VAL A 1 98 ? -4.370 -14.754 7.607 1.00 90.50 98 VAL A N 1
ATOM 777 C CA . VAL A 1 98 ? -3.460 -15.907 7.523 1.00 90.50 98 VAL A CA 1
ATOM 778 C C . VAL A 1 98 ? -4.128 -17.085 6.810 1.00 90.50 98 VAL A C 1
ATOM 780 O O . VAL A 1 98 ? -3.452 -17.868 6.147 1.00 90.50 98 VAL A O 1
ATOM 783 N N . LYS A 1 99 ? -5.453 -17.201 6.937 1.00 85.62 99 LYS A N 1
ATOM 784 C CA . LYS A 1 99 ? -6.277 -18.211 6.275 1.00 85.62 99 LYS A CA 1
ATOM 785 C C . LYS A 1 99 ? -7.255 -17.533 5.331 1.00 85.62 99 LYS A C 1
ATOM 787 O O . LYS A 1 99 ? -7.763 -16.464 5.651 1.00 85.62 99 LYS A O 1
ATOM 792 N N . ASP A 1 100 ? -7.491 -18.164 4.187 1.00 85.06 100 ASP A N 1
ATOM 793 C CA . ASP A 1 100 ? -8.584 -17.818 3.275 1.00 85.06 100 ASP A CA 1
ATOM 794 C C . ASP A 1 100 ? -8.580 -16.367 2.765 1.00 85.06 100 ASP A C 1
ATOM 796 O O . ASP A 1 100 ? -9.619 -15.825 2.402 1.00 85.06 100 ASP A O 1
ATOM 800 N N . ALA A 1 101 ? -7.396 -15.739 2.671 1.00 85.12 101 ALA A N 1
ATOM 801 C CA . ALA A 1 101 ? -7.258 -14.373 2.157 1.00 85.12 101 ALA A CA 1
ATOM 802 C C . ALA A 1 101 ? -7.960 -14.183 0.811 1.00 85.12 101 ALA A C 1
ATOM 804 O O . ALA A 1 101 ? -8.708 -13.231 0.654 1.00 85.12 101 ALA A O 1
ATOM 805 N N . HIS A 1 102 ? -7.803 -15.135 -0.108 1.00 81.56 102 HIS A N 1
ATOM 806 C CA . HIS A 1 102 ? -8.405 -15.111 -1.442 1.00 81.56 102 HIS A CA 1
ATOM 807 C C . HIS A 1 102 ? -9.948 -15.084 -1.457 1.00 81.56 102 HIS A C 1
ATOM 809 O O . HIS A 1 102 ? -10.520 -14.745 -2.489 1.00 81.56 102 HIS A O 1
ATOM 815 N N . LEU A 1 103 ? -10.622 -15.425 -0.349 1.00 85.50 103 LEU A N 1
ATOM 816 C CA . LEU A 1 103 ? -12.086 -15.388 -0.236 1.00 85.50 103 LEU A CA 1
ATOM 817 C C . LEU A 1 103 ? -12.627 -14.012 0.171 1.00 85.50 103 LEU A C 1
ATOM 819 O O . LEU A 1 103 ? -13.831 -13.779 0.073 1.00 85.50 103 LEU A O 1
ATOM 823 N N . ARG A 1 104 ? -11.769 -13.093 0.636 1.00 88.94 104 ARG A N 1
ATOM 824 C CA . ARG A 1 104 ? -12.207 -11.758 1.057 1.00 88.94 104 ARG A CA 1
ATOM 825 C C . ARG A 1 104 ? -12.768 -10.979 -0.135 1.00 88.94 104 ARG A C 1
ATOM 827 O O . ARG A 1 104 ? -12.159 -10.883 -1.197 1.00 88.94 104 ARG A O 1
ATOM 834 N N . LEU A 1 105 ? -13.941 -10.393 0.053 1.00 86.31 105 LEU A N 1
ATOM 835 C CA . LEU A 1 105 ? -14.587 -9.538 -0.940 1.00 86.31 105 LEU A CA 1
ATOM 836 C C . LEU A 1 105 ? -14.297 -8.066 -0.623 1.00 86.31 105 LEU A C 1
ATOM 838 O O . LEU A 1 105 ? -13.891 -7.736 0.484 1.00 86.31 105 LEU A O 1
ATOM 842 N N . GLY A 1 106 ? -14.497 -7.172 -1.593 1.00 84.94 106 GLY A N 1
ATOM 843 C CA . GLY A 1 106 ? -14.437 -5.724 -1.343 1.00 84.94 106 GLY A CA 1
ATOM 844 C C . GLY A 1 106 ? -13.041 -5.090 -1.344 1.00 84.94 106 GLY A C 1
ATOM 845 O O . GLY A 1 106 ? -12.925 -3.902 -1.064 1.00 84.94 106 GLY A O 1
ATOM 846 N N . VAL A 1 107 ? -11.981 -5.815 -1.738 1.00 92.81 107 VAL A N 1
ATOM 847 C CA . VAL A 1 107 ? -10.617 -5.243 -1.824 1.00 92.81 107 VAL A CA 1
ATOM 848 C C . VAL A 1 107 ? -10.549 -3.992 -2.713 1.00 92.81 107 VAL A C 1
ATOM 850 O O . VAL A 1 107 ? -9.720 -3.117 -2.479 1.00 92.81 107 VAL A O 1
ATOM 853 N N . GLY A 1 108 ? -11.455 -3.866 -3.691 1.00 94.69 108 GLY A N 1
ATOM 854 C CA . GLY A 1 108 ? -11.555 -2.713 -4.588 1.00 94.69 108 GLY A CA 1
ATOM 855 C C . GLY A 1 108 ? -11.705 -1.370 -3.867 1.00 94.69 108 GLY A C 1
ATOM 856 O O . GLY A 1 108 ? -11.050 -0.408 -4.263 1.00 94.69 108 GLY A O 1
ATOM 857 N N . ASP A 1 109 ? -12.467 -1.309 -2.772 1.00 94.19 109 ASP A N 1
ATOM 858 C CA . ASP A 1 109 ? -12.647 -0.071 -2.001 1.00 94.19 109 ASP A CA 1
ATOM 859 C C . ASP A 1 109 ? -11.328 0.372 -1.355 1.00 94.19 109 ASP A C 1
ATOM 861 O O . ASP A 1 109 ? -10.963 1.551 -1.380 1.00 94.19 109 ASP A O 1
ATOM 865 N N . LEU A 1 110 ? -10.567 -0.588 -0.818 1.00 96.75 110 LEU A N 1
ATOM 866 C CA . LEU A 1 110 ? -9.236 -0.335 -0.273 1.00 96.75 110 LEU A CA 1
ATOM 867 C C . LEU A 1 110 ? -8.250 0.082 -1.374 1.00 96.75 110 LEU A C 1
ATOM 869 O O . LEU A 1 110 ? -7.456 1.002 -1.164 1.00 96.75 110 LEU A O 1
ATOM 873 N N . LEU A 1 111 ? -8.303 -0.557 -2.547 1.00 97.62 111 LEU A N 1
ATOM 874 C CA . LEU A 1 111 ? -7.482 -0.165 -3.695 1.00 97.62 111 LEU A CA 1
ATOM 875 C C . LEU A 1 111 ? -7.790 1.274 -4.132 1.00 97.62 111 LEU A C 1
ATOM 877 O O . LEU A 1 111 ? -6.857 2.028 -4.395 1.00 97.62 111 LEU A O 1
ATOM 881 N N . GLY A 1 112 ? -9.061 1.688 -4.133 1.00 97.75 112 GLY A N 1
ATOM 882 C CA . GLY A 1 112 ? -9.466 3.067 -4.424 1.00 97.75 112 GLY A CA 1
ATOM 883 C C . GLY A 1 112 ? -8.873 4.082 -3.440 1.00 97.75 112 GLY A C 1
ATOM 884 O O . GLY A 1 112 ? -8.303 5.091 -3.853 1.00 97.75 112 GLY A O 1
ATOM 885 N N . ILE A 1 113 ? -8.911 3.781 -2.139 1.00 97.56 113 ILE A N 1
ATOM 886 C CA . ILE A 1 113 ? -8.288 4.624 -1.103 1.00 97.56 113 ILE A CA 1
ATOM 887 C C . ILE A 1 113 ? -6.777 4.746 -1.331 1.00 97.56 113 ILE A C 1
ATOM 889 O O . ILE A 1 113 ? -6.212 5.839 -1.267 1.00 97.56 113 ILE A O 1
ATOM 893 N N . LEU A 1 114 ? -6.110 3.625 -1.602 1.00 98.50 114 LEU A N 1
ATOM 894 C CA . LEU A 1 114 ? -4.661 3.596 -1.778 1.00 98.50 114 LEU A CA 1
ATOM 895 C C . LEU A 1 114 ? -4.227 4.271 -3.083 1.00 98.50 114 LEU A C 1
ATOM 897 O O . LEU A 1 114 ? -3.204 4.953 -3.085 1.00 98.50 114 LEU A O 1
ATOM 901 N N . LYS A 1 115 ? -5.028 4.166 -4.150 1.00 98.12 115 LYS A N 1
ATOM 902 C CA . LYS A 1 115 ? -4.853 4.931 -5.390 1.00 98.12 115 LYS A CA 1
ATOM 903 C C . LYS A 1 115 ? -4.833 6.428 -5.109 1.00 98.12 115 LYS A C 1
ATOM 905 O O . LYS A 1 115 ? -3.882 7.099 -5.498 1.00 98.12 115 LYS A O 1
ATOM 910 N N . ASN A 1 116 ? -5.832 6.928 -4.385 1.00 98.06 116 ASN A N 1
ATOM 911 C CA . ASN A 1 116 ? -5.924 8.345 -4.047 1.00 98.06 116 ASN A CA 1
ATOM 912 C C . ASN A 1 116 ? -4.690 8.814 -3.268 1.00 98.06 116 ASN A C 1
ATOM 914 O O . ASN A 1 116 ? -4.068 9.815 -3.624 1.00 98.06 116 ASN A O 1
ATOM 918 N N . ILE A 1 117 ? -4.263 8.036 -2.268 1.00 98.31 117 ILE A N 1
ATOM 919 C CA . ILE A 1 117 ? -3.067 8.368 -1.489 1.00 98.31 117 ILE A CA 1
ATOM 920 C C . ILE A 1 117 ? -1.814 8.377 -2.369 1.00 98.31 117 ILE A C 1
ATOM 922 O O . ILE A 1 117 ? -1.003 9.291 -2.245 1.00 98.31 117 ILE A O 1
ATOM 926 N N . LEU A 1 118 ? -1.642 7.406 -3.269 1.00 97.75 118 LEU A N 1
ATOM 927 C CA . LEU A 1 118 ? -0.505 7.385 -4.193 1.00 97.75 118 LEU A CA 1
ATOM 928 C C . LEU A 1 118 ? -0.502 8.615 -5.113 1.00 97.75 118 LEU A C 1
ATOM 930 O O . LEU A 1 118 ? 0.530 9.272 -5.264 1.00 97.75 118 LEU A O 1
ATOM 934 N N . SER A 1 119 ? -1.657 8.974 -5.673 1.00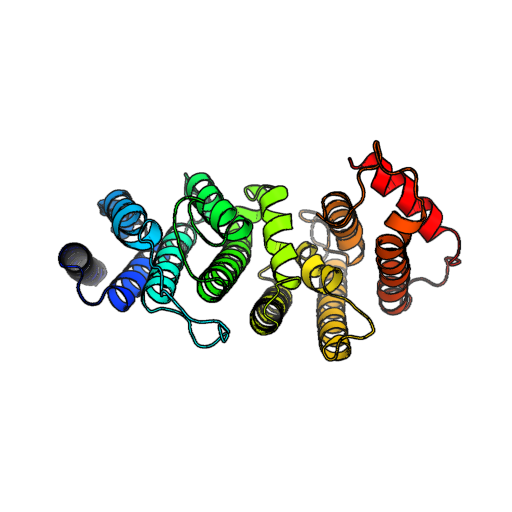 95.62 119 SER A N 1
ATOM 935 C CA . SER A 1 119 ? -1.793 10.115 -6.577 1.00 95.62 119 SER A CA 1
ATOM 936 C C . SER A 1 119 ? -1.591 11.457 -5.855 1.00 95.62 119 SER A C 1
ATOM 938 O O . SER A 1 119 ? -0.715 12.249 -6.213 1.00 95.62 119 SER A O 1
ATOM 940 N N . PHE A 1 120 ? -2.356 11.728 -4.798 1.00 94.38 120 PHE A N 1
ATOM 941 C CA . PHE A 1 120 ? -2.461 13.072 -4.208 1.00 94.38 120 PHE A CA 1
ATOM 942 C C . PHE A 1 120 ? -1.698 13.221 -2.884 1.00 94.38 120 PHE A C 1
ATOM 944 O O . PHE A 1 120 ? -1.404 14.341 -2.461 1.00 94.38 120 PHE A O 1
ATOM 951 N N . GLY A 1 121 ? -1.329 12.106 -2.249 1.00 95.44 121 GLY A N 1
ATOM 952 C CA . GLY A 1 121 ? -0.753 12.070 -0.903 1.00 95.44 121 GLY A CA 1
ATOM 953 C C . GLY A 1 121 ? -1.786 12.032 0.222 1.00 95.44 121 GLY A C 1
ATOM 954 O O . GLY A 1 121 ? -1.396 12.084 1.379 1.00 95.44 121 GLY A O 1
ATOM 955 N N . GLU A 1 122 ? -3.076 11.937 -0.101 1.00 97.00 122 GLU A N 1
ATOM 956 C CA . GLU A 1 122 ? -4.202 11.873 0.837 1.00 97.00 122 GLU A CA 1
ATOM 957 C C . GLU A 1 122 ? -5.344 11.044 0.236 1.00 97.00 122 GLU A C 1
ATOM 959 O O . GLU A 1 122 ? -5.343 10.760 -0.961 1.00 97.00 122 GLU A O 1
ATOM 964 N N . ILE A 1 123 ? -6.345 10.671 1.040 1.00 96.56 123 ILE A N 1
ATOM 965 C CA . ILE A 1 123 ? -7.508 9.916 0.533 1.00 96.56 123 ILE A CA 1
ATOM 966 C C . ILE A 1 123 ? -8.430 10.742 -0.377 1.00 96.56 123 ILE A C 1
ATOM 968 O O . ILE A 1 123 ? -9.247 10.161 -1.088 1.00 96.56 123 ILE A O 1
ATOM 972 N N . SER A 1 124 ? -8.296 12.071 -0.351 1.00 95.00 124 SER A N 1
ATOM 973 C CA . SER A 1 124 ? -9.096 13.028 -1.117 1.00 95.00 124 SER A CA 1
ATOM 974 C C . SER A 1 124 ? -8.297 14.313 -1.355 1.00 95.00 124 SER A C 1
ATOM 976 O O . SER A 1 124 ? -7.462 14.675 -0.522 1.00 95.00 124 SER A O 1
ATOM 978 N N . MET A 1 125 ? -8.531 15.013 -2.470 1.00 93.25 125 MET A N 1
ATOM 979 C CA . MET A 1 125 ? -7.786 16.237 -2.823 1.00 93.25 125 MET A CA 1
ATOM 980 C C . MET A 1 125 ? -8.111 17.430 -1.908 1.00 93.25 125 MET A C 1
ATOM 982 O O . MET A 1 125 ? -7.310 18.353 -1.775 1.00 93.25 125 MET A O 1
ATOM 986 N N . GLU A 1 126 ? -9.274 17.402 -1.267 1.00 93.12 126 GLU A N 1
ATOM 987 C CA . GLU A 1 126 ? -9.803 18.438 -0.380 1.00 93.12 126 GLU A CA 1
ATOM 988 C C . GLU A 1 126 ? -9.078 18.457 0.973 1.00 93.12 126 GLU A C 1
ATOM 990 O O . GLU A 1 126 ? -9.102 19.460 1.692 1.00 93.12 126 GLU A O 1
ATOM 995 N N . ILE A 1 127 ? -8.409 17.355 1.325 1.00 94.00 127 ILE A N 1
ATOM 996 C CA . ILE A 1 127 ? -7.692 17.217 2.587 1.00 94.00 127 ILE A CA 1
ATOM 997 C C . ILE A 1 127 ? -6.348 17.933 2.478 1.00 94.00 127 ILE A C 1
ATOM 999 O O . ILE A 1 127 ? -5.475 17.590 1.678 1.00 94.00 127 ILE A O 1
ATOM 1003 N N . LYS A 1 128 ? -6.165 18.936 3.336 1.00 91.94 128 LYS A N 1
ATOM 1004 C CA . LYS A 1 128 ? -4.913 19.685 3.439 1.00 91.94 128 LYS A CA 1
ATOM 1005 C C . LYS A 1 128 ? -3.939 18.981 4.389 1.00 91.94 128 LYS A C 1
ATOM 1007 O O . LYS A 1 128 ? -4.312 18.626 5.509 1.00 91.94 128 LYS A O 1
ATOM 1012 N N . SER A 1 129 ? -2.699 18.827 3.935 1.00 91.56 129 SER A N 1
ATOM 1013 C CA . SER A 1 129 ? -1.552 18.304 4.688 1.00 91.56 129 SER A CA 1
ATOM 1014 C C . SER A 1 129 ? -0.236 18.801 4.084 1.00 91.56 129 SER A C 1
ATOM 1016 O O . SER A 1 129 ? -0.213 19.266 2.935 1.00 91.56 129 SER A O 1
ATOM 1018 N N . SER A 1 130 ? 0.843 18.736 4.870 1.00 92.38 130 SER A N 1
ATOM 1019 C CA . SER A 1 130 ? 2.192 19.141 4.455 1.00 92.38 130 SER A CA 1
ATOM 1020 C C . SER A 1 130 ? 2.727 18.255 3.326 1.00 92.38 130 SER A C 1
ATOM 1022 O O . SER A 1 130 ? 2.246 17.140 3.093 1.00 92.38 130 SER A O 1
ATOM 1024 N N . SER A 1 131 ? 3.738 18.731 2.599 1.00 92.31 131 SER A N 1
ATOM 1025 C CA . SER A 1 131 ? 4.351 17.922 1.539 1.00 92.31 131 SER A CA 1
ATOM 1026 C C . SER A 1 131 ? 5.097 16.703 2.100 1.00 92.31 131 SER A C 1
ATOM 1028 O O . SER A 1 131 ? 5.067 15.639 1.477 1.00 92.31 131 SER A O 1
ATOM 1030 N N . VAL A 1 132 ? 5.678 16.825 3.300 1.00 94.00 132 VAL A N 1
ATOM 1031 C CA . VAL A 1 132 ? 6.290 15.719 4.057 1.00 94.00 132 VAL A CA 1
ATOM 1032 C C . VAL A 1 132 ? 5.255 14.670 4.450 1.00 94.00 132 VAL A C 1
ATOM 1034 O O . VAL A 1 132 ? 5.462 13.488 4.170 1.00 94.00 132 VAL A O 1
ATOM 1037 N N . ASP A 1 133 ? 4.111 15.064 5.016 1.00 94.81 133 ASP A N 1
ATOM 1038 C CA . ASP A 1 133 ? 3.063 14.108 5.391 1.00 94.81 133 ASP A CA 1
ATOM 1039 C C . ASP A 1 133 ? 2.535 13.360 4.165 1.00 94.81 133 ASP A C 1
ATOM 1041 O O . ASP A 1 133 ? 2.437 12.131 4.180 1.00 94.81 133 ASP A O 1
ATOM 1045 N N . LYS A 1 134 ? 2.298 14.078 3.062 1.00 95.81 134 LYS A N 1
ATOM 1046 C CA . LYS A 1 134 ? 1.918 13.475 1.778 1.00 95.81 134 LYS A CA 1
ATOM 1047 C C . LYS A 1 134 ? 2.961 12.479 1.274 1.00 95.81 134 LYS A C 1
ATOM 1049 O O . LYS A 1 134 ? 2.603 11.454 0.698 1.00 95.81 134 LYS A O 1
ATOM 1054 N N . ALA A 1 135 ? 4.250 12.756 1.463 1.00 96.25 135 ALA A N 1
ATOM 1055 C CA . ALA A 1 135 ? 5.327 11.851 1.071 1.00 96.25 135 ALA A CA 1
ATOM 1056 C C . ALA A 1 135 ? 5.349 10.570 1.927 1.00 96.25 135 ALA A C 1
ATOM 1058 O O . ALA A 1 135 ? 5.462 9.467 1.386 1.00 96.25 135 ALA A O 1
ATOM 1059 N N . HIS A 1 136 ? 5.160 10.695 3.244 1.00 97.62 136 HIS A N 1
ATOM 1060 C CA . HIS A 1 136 ? 5.019 9.555 4.158 1.00 97.62 136 HIS A CA 1
ATOM 1061 C C . HIS A 1 136 ? 3.788 8.701 3.843 1.00 97.62 136 HIS A C 1
ATOM 1063 O O . HIS A 1 136 ? 3.875 7.470 3.830 1.00 97.62 136 HIS A O 1
ATOM 1069 N N . LEU A 1 137 ? 2.654 9.335 3.535 1.00 98.12 137 LEU A N 1
ATOM 1070 C CA . LEU A 1 137 ? 1.424 8.641 3.160 1.00 98.12 137 LEU A CA 1
ATOM 1071 C C . LEU A 1 137 ? 1.571 7.902 1.825 1.00 98.12 137 LEU A C 1
ATOM 1073 O O . LEU A 1 137 ? 1.211 6.725 1.756 1.00 98.12 137 LEU A O 1
ATOM 1077 N N . ARG A 1 138 ? 2.187 8.516 0.803 1.00 98.12 138 ARG A N 1
ATOM 1078 C CA . ARG A 1 138 ? 2.531 7.825 -0.456 1.00 98.12 138 ARG A CA 1
ATOM 1079 C C . ARG A 1 138 ? 3.410 6.604 -0.212 1.00 98.12 138 ARG A C 1
ATOM 1081 O O . ARG A 1 138 ? 3.093 5.520 -0.695 1.00 98.12 138 ARG A O 1
ATOM 1088 N N . LEU A 1 139 ? 4.463 6.740 0.599 1.00 98.56 139 LEU A N 1
ATOM 1089 C CA . LEU A 1 139 ? 5.333 5.616 0.955 1.00 98.56 139 LEU A CA 1
ATOM 1090 C C . LEU A 1 139 ? 4.560 4.497 1.669 1.00 98.56 139 LEU A C 1
ATOM 1092 O O . LEU A 1 139 ? 4.787 3.313 1.406 1.00 98.56 139 LEU A O 1
ATOM 1096 N N . ALA A 1 140 ? 3.657 4.849 2.586 1.00 98.62 140 ALA A N 1
ATOM 1097 C CA . ALA A 1 140 ? 2.821 3.883 3.287 1.00 98.62 140 ALA A CA 1
ATOM 1098 C C . ALA A 1 140 ? 1.860 3.159 2.333 1.00 98.62 140 ALA A C 1
ATOM 1100 O O . ALA A 1 140 ? 1.737 1.935 2.425 1.00 98.62 140 ALA A O 1
ATOM 1101 N N . ALA A 1 141 ? 1.241 3.880 1.395 1.00 98.69 141 ALA A N 1
ATOM 1102 C CA . ALA A 1 141 ? 0.354 3.308 0.388 1.00 98.69 141 ALA A CA 1
ATOM 1103 C C . ALA A 1 141 ? 1.101 2.406 -0.604 1.00 98.69 141 ALA A C 1
ATOM 1105 O O . ALA A 1 141 ? 0.645 1.302 -0.892 1.00 98.69 141 ALA A O 1
ATOM 1106 N N . ALA A 1 142 ? 2.299 2.797 -1.040 1.00 98.56 142 ALA A N 1
ATOM 1107 C CA . ALA A 1 142 ? 3.136 1.964 -1.897 1.00 98.56 142 ALA A CA 1
ATOM 1108 C C . ALA A 1 142 ? 3.543 0.665 -1.185 1.00 98.56 142 ALA A C 1
ATOM 1110 O O . ALA A 1 142 ? 3.368 -0.430 -1.714 1.00 98.56 142 ALA A O 1
ATOM 1111 N N . LYS A 1 143 ? 3.992 0.753 0.076 1.00 98.50 143 LYS A N 1
ATOM 1112 C CA . LYS A 1 143 ? 4.285 -0.432 0.902 1.00 98.50 143 LYS A CA 1
ATOM 1113 C C . LYS A 1 143 ? 3.048 -1.304 1.133 1.00 98.50 143 LYS A C 1
ATOM 1115 O O . LYS A 1 143 ? 3.183 -2.521 1.240 1.00 98.50 143 LYS A O 1
ATOM 1120 N N . ALA A 1 144 ? 1.861 -0.707 1.226 1.00 98.38 144 ALA A N 1
ATOM 1121 C CA . ALA A 1 144 ? 0.601 -1.435 1.299 1.00 98.38 144 ALA A CA 1
ATOM 1122 C C . ALA A 1 144 ? 0.297 -2.185 -0.007 1.00 98.38 144 ALA A C 1
ATOM 1124 O O . ALA A 1 144 ? -0.036 -3.366 0.057 1.00 98.38 144 ALA A O 1
ATOM 1125 N N . 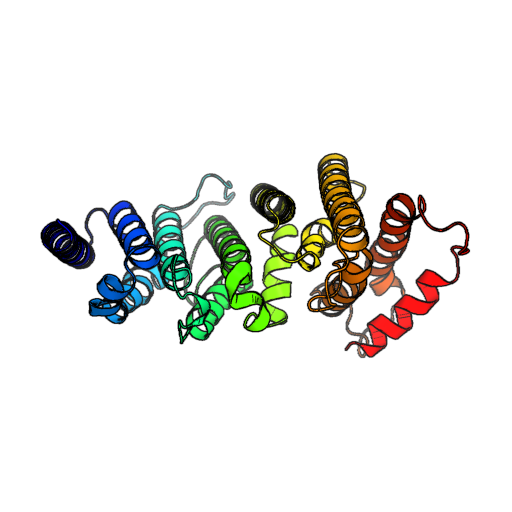MET A 1 145 ? 0.497 -1.557 -1.171 1.00 98.19 145 MET A N 1
ATOM 1126 C CA . MET A 1 145 ? 0.364 -2.204 -2.485 1.00 98.19 145 MET A CA 1
ATOM 1127 C C . MET A 1 145 ? 1.285 -3.408 -2.638 1.00 98.19 145 MET A C 1
ATOM 1129 O O . MET A 1 145 ? 0.810 -4.486 -2.984 1.00 98.19 145 MET A O 1
ATOM 1133 N N . LEU A 1 146 ? 2.564 -3.268 -2.274 1.00 97.75 146 LEU A N 1
ATOM 1134 C CA . LEU A 1 146 ? 3.515 -4.387 -2.298 1.00 97.75 146 LEU A CA 1
ATOM 1135 C C . LEU A 1 146 ? 3.094 -5.555 -1.393 1.00 97.75 146 LEU A C 1
ATOM 1137 O O . LEU A 1 146 ? 3.479 -6.695 -1.626 1.00 97.75 146 LEU A O 1
ATOM 1141 N N . ARG A 1 147 ? 2.354 -5.278 -0.314 1.00 96.12 147 ARG A N 1
ATOM 1142 C CA . ARG A 1 147 ? 1.845 -6.318 0.590 1.00 96.12 147 ARG A CA 1
ATOM 1143 C C . ARG A 1 147 ? 0.585 -6.980 0.054 1.00 96.12 147 ARG A C 1
ATOM 1145 O O . ARG A 1 147 ? 0.450 -8.191 0.188 1.00 96.12 147 ARG A O 1
ATOM 1152 N N . LEU A 1 148 ? -0.332 -6.195 -0.507 1.00 95.88 148 LEU A N 1
ATOM 1153 C CA . LEU A 1 148 ? -1.575 -6.710 -1.075 1.00 95.88 148 LEU A CA 1
ATOM 1154 C C . LEU A 1 148 ? -1.316 -7.552 -2.322 1.00 95.88 148 LEU A C 1
ATOM 1156 O O . LEU A 1 148 ? -1.968 -8.581 -2.479 1.00 95.88 148 LEU A O 1
ATOM 1160 N N . SER A 1 149 ? -0.343 -7.175 -3.156 1.00 94.81 149 SER A N 1
ATOM 1161 C CA . SER A 1 149 ? -0.048 -7.884 -4.405 1.00 94.81 149 SER A CA 1
ATOM 1162 C C . SER A 1 149 ? 0.204 -9.375 -4.197 1.00 94.81 149 SER A C 1
ATOM 1164 O O . SER A 1 149 ? -0.252 -10.168 -5.004 1.00 94.81 149 SER A O 1
ATOM 1166 N N . LYS A 1 150 ? 0.773 -9.811 -3.066 1.00 90.50 150 LYS A N 1
ATOM 1167 C CA . LYS A 1 150 ? 0.946 -11.249 -2.797 1.00 90.50 150 LYS A CA 1
ATOM 1168 C C . LYS A 1 150 ? -0.330 -12.084 -2.969 1.00 90.50 150 LYS A C 1
ATOM 1170 O O . LYS A 1 150 ? -0.248 -13.227 -3.406 1.00 90.50 150 LYS A O 1
ATOM 1175 N N . HIS A 1 151 ? -1.483 -11.553 -2.572 1.00 89.75 151 HIS A N 1
ATOM 1176 C CA . HIS A 1 151 ? -2.757 -12.278 -2.636 1.00 89.75 151 HIS A CA 1
ATOM 1177 C C . HIS A 1 151 ? -3.738 -11.675 -3.644 1.00 89.75 151 HIS A C 1
ATOM 1179 O O . HIS A 1 151 ? -4.675 -12.353 -4.054 1.00 89.75 151 HIS A O 1
ATOM 1185 N N . TRP A 1 152 ? -3.514 -10.424 -4.045 1.00 93.62 152 TRP A N 1
ATOM 1186 C CA . TRP A 1 152 ? -4.460 -9.626 -4.818 1.00 93.62 152 TRP A CA 1
ATOM 1187 C C . TRP A 1 152 ? -3.872 -9.073 -6.114 1.00 93.62 152 TRP A C 1
ATOM 1189 O O . TRP A 1 152 ? -4.476 -8.179 -6.695 1.00 93.62 152 TRP A O 1
ATOM 1199 N N . ASP A 1 153 ? -2.716 -9.562 -6.578 1.00 92.44 153 ASP A N 1
ATOM 1200 C CA . ASP A 1 153 ? -2.045 -9.032 -7.776 1.00 92.44 153 ASP A CA 1
ATOM 1201 C C . ASP A 1 153 ? -2.975 -8.948 -8.996 1.00 92.44 153 ASP A C 1
ATOM 1203 O O . ASP A 1 153 ? -3.026 -7.930 -9.678 1.00 92.44 153 ASP A O 1
ATOM 1207 N N . ASN A 1 154 ? -3.791 -9.984 -9.208 1.00 91.25 154 ASN A N 1
ATOM 1208 C CA . ASN A 1 154 ? -4.772 -10.066 -10.294 1.00 91.25 154 ASN A CA 1
ATOM 1209 C C . ASN A 1 154 ? -5.939 -9.069 -10.174 1.00 91.25 154 ASN A C 1
ATOM 1211 O O . ASN A 1 154 ? -6.705 -8.902 -11.122 1.00 91.25 154 ASN A O 1
ATOM 1215 N N . LYS A 1 155 ? -6.124 -8.455 -9.003 1.00 93.94 155 LYS A N 1
ATOM 1216 C CA . LYS A 1 155 ? -7.140 -7.430 -8.747 1.00 93.94 155 LYS A CA 1
ATOM 1217 C C . LYS A 1 155 ? -6.562 -6.022 -8.757 1.00 93.94 155 LYS A C 1
ATOM 1219 O O . LYS A 1 155 ? -7.357 -5.089 -8.762 1.00 93.94 155 LYS A O 1
ATOM 1224 N N . ILE A 1 156 ? -5.237 -5.858 -8.749 1.00 95.12 156 ILE A N 1
ATOM 1225 C CA . ILE A 1 156 ? -4.591 -4.545 -8.788 1.00 95.12 156 ILE A CA 1
ATOM 1226 C C . ILE A 1 156 ? -4.687 -3.994 -10.219 1.00 95.12 156 ILE A C 1
ATOM 1228 O O . ILE A 1 156 ? -4.086 -4.562 -11.133 1.00 95.12 156 ILE A O 1
ATOM 1232 N N . PRO A 1 157 ? -5.416 -2.885 -10.435 1.00 94.62 157 PRO A N 1
ATOM 1233 C CA . PRO A 1 157 ? -5.457 -2.206 -11.717 1.00 94.62 157 PRO A CA 1
ATOM 1234 C C . PRO A 1 157 ? -4.079 -1.699 -12.144 1.00 94.62 157 PRO A C 1
ATOM 1236 O O . PRO A 1 157 ? -3.232 -1.333 -11.322 1.00 94.62 157 PRO A O 1
ATOM 1239 N N . VAL A 1 158 ? -3.877 -1.642 -13.456 1.00 92.00 158 VAL A N 1
ATOM 1240 C CA . VAL A 1 158 ? -2.582 -1.313 -14.056 1.00 92.00 158 VAL A CA 1
ATOM 1241 C C . VAL A 1 158 ? -2.112 0.112 -13.722 1.00 92.00 158 VAL A C 1
ATOM 1243 O O . VAL A 1 158 ? -0.927 0.352 -13.507 1.00 92.00 158 VAL A O 1
ATOM 1246 N N . ASP A 1 159 ? -3.036 1.060 -13.593 1.00 92.25 159 ASP A N 1
ATOM 1247 C CA . ASP A 1 159 ? -2.737 2.440 -13.215 1.00 92.25 159 ASP A CA 1
ATOM 1248 C C . ASP A 1 159 ? -2.265 2.546 -11.755 1.00 92.25 159 ASP A C 1
ATOM 1250 O O . ASP A 1 159 ? -1.317 3.275 -11.467 1.00 92.25 159 ASP A O 1
ATOM 1254 N N . ILE A 1 160 ? -2.846 1.764 -10.836 1.00 96.06 160 ILE A N 1
ATOM 1255 C CA . ILE A 1 160 ? -2.363 1.669 -9.448 1.00 96.06 160 ILE A CA 1
ATOM 1256 C C . ILE A 1 160 ? -0.964 1.046 -9.401 1.00 96.06 160 ILE A C 1
ATOM 1258 O O . ILE A 1 160 ? -0.116 1.482 -8.615 1.00 96.06 160 ILE A O 1
ATOM 1262 N N . PHE A 1 161 ? -0.696 0.054 -10.253 1.00 95.44 161 PHE A N 1
ATOM 1263 C CA . PHE A 1 161 ? 0.642 -0.513 -10.395 1.00 95.44 161 PHE A CA 1
ATOM 1264 C C . PHE A 1 161 ? 1.661 0.563 -10.801 1.00 95.44 161 PHE A C 1
ATOM 1266 O O . PHE A 1 161 ? 2.673 0.711 -10.115 1.00 95.44 161 PHE A O 1
ATOM 1273 N N . TYR A 1 162 ? 1.370 1.391 -11.809 1.00 92.50 162 TYR A N 1
ATOM 1274 C CA . TYR A 1 162 ? 2.269 2.484 -12.213 1.00 92.50 162 TYR A CA 1
ATOM 1275 C C . TYR A 1 162 ? 2.452 3.551 -11.140 1.00 92.50 162 TYR A C 1
ATOM 1277 O O . TYR A 1 162 ? 3.583 3.945 -10.864 1.00 92.50 162 TYR A O 1
ATOM 1285 N N . LEU A 1 163 ? 1.376 3.953 -10.462 1.00 95.12 163 LEU A N 1
ATOM 1286 C CA . LEU A 1 163 ? 1.459 4.872 -9.326 1.00 95.12 163 LEU A CA 1
ATOM 1287 C C . LEU A 1 163 ? 2.330 4.313 -8.189 1.00 95.12 163 LEU A C 1
ATOM 1289 O O . LEU A 1 163 ? 3.069 5.053 -7.540 1.00 95.12 163 LEU A O 1
ATOM 1293 N N . THR A 1 164 ? 2.272 3.000 -7.956 1.00 96.94 164 THR A N 1
ATOM 1294 C CA . THR A 1 164 ? 3.121 2.329 -6.964 1.00 96.94 164 THR A CA 1
ATOM 1295 C C . THR A 1 164 ? 4.585 2.389 -7.379 1.00 96.94 164 THR A C 1
ATOM 1297 O O . THR A 1 164 ? 5.426 2.763 -6.563 1.00 96.94 164 THR A O 1
ATOM 1300 N N . LEU A 1 165 ? 4.892 2.050 -8.635 1.00 94.06 165 LEU A N 1
ATOM 1301 C CA . LEU A 1 165 ? 6.256 2.093 -9.159 1.00 94.06 165 LEU A CA 1
ATOM 1302 C C . LEU A 1 165 ? 6.852 3.504 -9.091 1.00 94.06 165 LEU A C 1
ATOM 1304 O O . LEU A 1 165 ? 7.953 3.653 -8.574 1.00 94.06 165 LEU A O 1
ATOM 1308 N N . GLY A 1 166 ? 6.090 4.530 -9.484 1.00 91.12 166 GLY A N 1
ATOM 1309 C CA . GLY A 1 166 ? 6.519 5.936 -9.455 1.00 91.12 166 GLY A CA 1
ATOM 1310 C C . GLY A 1 166 ? 6.861 6.479 -8.059 1.00 91.12 166 GLY A C 1
ATOM 1311 O O . GLY A 1 166 ? 7.391 7.578 -7.927 1.00 91.12 166 GLY A O 1
ATOM 1312 N N . THR A 1 167 ? 6.631 5.707 -6.988 1.00 93.56 167 THR A N 1
ATOM 1313 C CA . THR A 1 167 ? 7.146 6.039 -5.647 1.00 93.56 167 THR A CA 1
ATOM 1314 C C . THR A 1 167 ? 8.680 6.053 -5.605 1.00 93.56 167 THR A C 1
ATOM 1316 O O . THR A 1 167 ? 9.259 6.728 -4.752 1.00 93.56 167 THR A O 1
ATOM 1319 N N . SER A 1 168 ? 9.358 5.350 -6.520 1.00 87.50 168 SER A N 1
ATOM 1320 C CA . SER A 1 168 ? 10.819 5.408 -6.644 1.00 87.50 168 SER A CA 1
ATOM 1321 C C . SER A 1 168 ? 11.325 6.771 -7.128 1.00 87.50 168 SER A C 1
ATOM 1323 O O . SER A 1 168 ? 12.433 7.157 -6.786 1.00 87.50 168 SER A O 1
ATOM 1325 N N . GLU A 1 169 ? 10.491 7.543 -7.824 1.00 86.06 169 GLU A N 1
ATOM 1326 C CA . GLU A 1 169 ? 10.811 8.877 -8.354 1.00 86.06 169 GLU A CA 1
ATOM 1327 C C . GLU A 1 169 ? 10.383 10.006 -7.396 1.00 86.06 169 GLU A C 1
ATOM 1329 O O . GLU A 1 169 ? 10.251 11.173 -7.773 1.00 86.06 169 GLU A O 1
ATOM 1334 N N . ALA A 1 170 ? 10.127 9.670 -6.129 1.00 87.19 170 ALA A N 1
ATOM 1335 C CA . ALA A 1 170 ? 9.673 10.625 -5.133 1.00 87.19 170 ALA A CA 1
ATOM 1336 C C . ALA A 1 170 ? 10.700 11.740 -4.871 1.00 87.19 170 ALA A C 1
ATOM 1338 O O . ALA A 1 170 ? 11.903 11.513 -4.769 1.00 87.19 170 ALA A O 1
ATOM 1339 N N . ARG A 1 171 ? 10.188 12.955 -4.631 1.00 86.81 171 ARG A N 1
ATOM 1340 C CA . ARG A 1 171 ? 10.993 14.153 -4.331 1.00 86.81 171 ARG A CA 1
ATOM 1341 C C . ARG A 1 171 ? 11.910 13.994 -3.112 1.00 86.81 171 ARG A C 1
ATOM 1343 O O . ARG A 1 171 ? 12.976 14.599 -3.076 1.00 86.81 171 ARG A O 1
ATOM 1350 N N . PHE A 1 172 ? 11.476 13.236 -2.104 1.00 90.31 172 PHE A N 1
ATOM 1351 C CA . PHE A 1 172 ? 12.257 12.972 -0.896 1.00 90.31 172 PHE A CA 1
ATOM 1352 C C . PHE A 1 172 ? 13.124 11.719 -1.104 1.00 90.31 172 PHE A C 1
ATOM 1354 O O . PHE A 1 172 ? 12.558 10.627 -1.227 1.00 90.31 172 PHE A O 1
ATOM 1361 N N . PRO A 1 173 ? 14.467 11.822 -1.073 1.00 90.56 173 PRO A N 1
ATOM 1362 C CA . PRO A 1 173 ? 15.357 10.672 -1.271 1.00 90.56 173 PRO A CA 1
ATOM 1363 C C . PRO A 1 173 ? 15.088 9.509 -0.302 1.00 90.56 173 PRO A C 1
ATOM 1365 O O . PRO A 1 173 ? 15.214 8.338 -0.659 1.00 90.56 173 PRO A O 1
ATOM 1368 N N . GLN A 1 174 ? 14.649 9.815 0.923 1.00 93.12 174 GLN A N 1
ATOM 1369 C CA . GLN A 1 174 ? 14.288 8.824 1.937 1.00 93.12 174 GLN A CA 1
ATOM 1370 C C . GLN A 1 174 ? 13.111 7.944 1.496 1.00 93.12 174 GLN A C 1
ATOM 1372 O O . GLN A 1 174 ? 13.124 6.743 1.764 1.00 93.12 174 GLN A O 1
ATOM 1377 N N . VAL A 1 175 ? 12.113 8.504 0.800 1.00 94.25 175 VAL A N 1
ATOM 1378 C CA . VAL A 1 175 ? 10.961 7.743 0.283 1.00 94.25 175 VAL A CA 1
ATOM 1379 C C . VAL A 1 175 ? 11.435 6.707 -0.719 1.00 94.25 175 VAL A C 1
ATOM 1381 O O . VAL A 1 175 ? 11.150 5.522 -0.548 1.00 94.25 175 VAL A O 1
ATOM 1384 N N . LYS A 1 176 ? 12.218 7.154 -1.703 1.00 91.75 176 LYS A N 1
ATOM 1385 C CA . LYS A 1 176 ? 12.844 6.306 -2.713 1.00 91.75 176 LYS A CA 1
ATOM 1386 C C . LYS A 1 176 ? 13.629 5.166 -2.062 1.00 91.75 176 LYS A C 1
ATOM 1388 O O . LYS A 1 176 ? 13.318 3.999 -2.295 1.00 91.75 176 LYS A O 1
ATOM 1393 N N . LYS A 1 177 ? 14.574 5.484 -1.169 1.00 92.25 177 LYS A N 1
ATOM 1394 C CA . LYS A 1 177 ? 15.413 4.482 -0.493 1.00 92.25 177 LYS A CA 1
ATOM 1395 C C . LYS A 1 177 ? 14.583 3.466 0.295 1.00 92.25 177 LYS A C 1
ATOM 1397 O O . LYS A 1 177 ? 14.762 2.257 0.161 1.00 92.25 177 LYS A O 1
ATOM 1402 N N . LEU A 1 178 ? 13.632 3.937 1.104 1.00 95.62 178 LEU A N 1
ATOM 1403 C CA . LEU A 1 178 ? 12.776 3.073 1.921 1.00 95.62 178 LEU A CA 1
ATOM 1404 C C . LEU A 1 178 ? 11.812 2.216 1.090 1.00 95.62 178 LEU A C 1
ATOM 1406 O O . LEU A 1 178 ? 11.403 1.149 1.558 1.00 95.62 178 LEU A O 1
ATOM 1410 N N . PHE A 1 179 ? 11.401 2.690 -0.084 1.00 96.88 179 PHE A N 1
ATOM 1411 C CA . PHE A 1 179 ? 10.561 1.947 -1.015 1.00 96.88 179 PHE A CA 1
ATOM 1412 C C . PHE A 1 179 ? 11.369 0.873 -1.745 1.00 96.88 179 PHE A C 1
ATOM 1414 O O . PHE A 1 179 ? 11.024 -0.304 -1.644 1.00 96.88 179 PHE A O 1
ATOM 1421 N N . LEU A 1 180 ? 12.480 1.244 -2.386 1.00 93.81 180 LEU A N 1
ATOM 1422 C CA . LEU A 1 180 ? 13.335 0.323 -3.139 1.00 93.81 180 LEU A CA 1
ATOM 1423 C C . LEU A 1 180 ? 13.908 -0.788 -2.257 1.00 93.81 180 LEU A C 1
ATOM 1425 O O . LEU A 1 180 ? 13.849 -1.954 -2.637 1.00 93.81 180 LEU A O 1
ATOM 1429 N N . ASN A 1 181 ? 14.332 -0.476 -1.029 1.00 94.56 181 ASN A N 1
ATOM 1430 C CA . ASN A 1 181 ? 14.762 -1.502 -0.073 1.00 94.56 181 ASN A CA 1
ATOM 1431 C C . ASN A 1 181 ? 13.642 -2.492 0.254 1.00 94.56 181 ASN A C 1
ATOM 1433 O O . ASN A 1 181 ? 13.890 -3.682 0.456 1.00 94.56 181 ASN A O 1
ATOM 1437 N N . LYS A 1 182 ? 12.390 -2.020 0.287 1.00 96.81 182 LYS A N 1
ATOM 1438 C CA . LYS A 1 182 ? 11.242 -2.887 0.543 1.00 96.81 182 LYS A CA 1
ATOM 1439 C C . LYS A 1 182 ? 10.918 -3.776 -0.651 1.00 96.81 182 LYS A C 1
ATOM 1441 O O . LYS A 1 182 ? 10.634 -4.954 -0.444 1.00 96.81 182 LYS A O 1
ATOM 1446 N N . VAL A 1 183 ? 10.998 -3.232 -1.865 1.00 95.50 183 VAL A N 1
ATOM 1447 C CA . VAL A 1 183 ? 10.885 -4.002 -3.110 1.00 95.50 183 VAL A CA 1
ATOM 1448 C C . VAL A 1 183 ? 11.983 -5.066 -3.159 1.00 95.50 183 VAL A C 1
ATOM 1450 O O . VAL A 1 183 ? 11.663 -6.238 -3.328 1.00 95.50 183 VAL A O 1
ATOM 1453 N N . HIS A 1 184 ? 13.246 -4.696 -2.910 1.00 93.00 184 HIS A N 1
ATOM 1454 C CA . HIS A 1 184 ? 14.379 -5.628 -2.921 1.00 93.00 184 HIS A CA 1
ATOM 1455 C C . HIS A 1 184 ? 14.144 -6.781 -1.944 1.00 93.00 184 HIS A C 1
ATOM 1457 O O . HIS A 1 184 ? 14.196 -7.947 -2.333 1.00 93.00 184 HIS A O 1
ATOM 1463 N N . GLN A 1 185 ? 13.811 -6.453 -0.690 1.00 94.19 185 GLN A N 1
ATOM 1464 C CA . GLN A 1 185 ? 13.516 -7.446 0.338 1.00 94.19 185 GLN A CA 1
ATOM 1465 C C . GLN A 1 185 ? 12.410 -8.408 -0.119 1.00 94.19 185 GLN A C 1
ATOM 1467 O O . GLN A 1 185 ? 12.559 -9.619 -0.005 1.00 94.19 185 GLN A O 1
ATOM 1472 N N . TYR A 1 186 ? 11.302 -7.891 -0.652 1.00 94.25 186 TYR A N 1
ATOM 1473 C CA . TYR A 1 186 ? 10.166 -8.730 -1.034 1.00 94.25 186 TYR A CA 1
ATOM 1474 C C . TYR A 1 186 ? 10.420 -9.585 -2.277 1.00 94.25 186 TYR A C 1
ATOM 1476 O O . TYR A 1 186 ? 9.917 -10.706 -2.337 1.00 94.25 186 TYR A O 1
ATOM 1484 N N . LEU A 1 187 ? 11.213 -9.108 -3.238 1.00 90.88 187 LEU A N 1
ATOM 1485 C CA . LEU A 1 187 ? 11.665 -9.930 -4.362 1.00 90.88 187 LEU A CA 1
ATOM 1486 C C . LEU A 1 187 ? 12.604 -11.039 -3.873 1.00 90.88 187 LEU A C 1
ATOM 1488 O O . LEU A 1 187 ? 12.445 -12.197 -4.264 1.00 90.88 187 LEU A O 1
ATOM 1492 N N . LYS A 1 188 ? 13.524 -10.713 -2.954 1.00 89.12 188 LYS A N 1
ATOM 1493 C CA . LYS A 1 188 ? 14.455 -11.680 -2.360 1.00 89.12 188 LYS A CA 1
ATOM 1494 C C . LYS A 1 188 ? 13.738 -12.788 -1.593 1.00 89.12 188 LYS A C 1
ATOM 1496 O O . LYS A 1 188 ? 14.048 -13.966 -1.766 1.00 89.12 188 LYS A O 1
ATOM 1501 N N . ASP A 1 189 ? 12.721 -12.407 -0.829 1.00 89.38 189 ASP A N 1
ATOM 1502 C CA . ASP A 1 189 ? 11.860 -13.318 -0.074 1.00 89.38 189 ASP A CA 1
ATOM 1503 C C . ASP A 1 189 ? 10.837 -14.056 -0.968 1.00 89.38 189 ASP A C 1
ATOM 1505 O O . ASP A 1 189 ? 10.027 -14.834 -0.463 1.00 89.38 189 ASP A O 1
ATOM 1509 N N . ARG A 1 190 ? 10.847 -13.819 -2.294 1.00 85.56 190 ARG A N 1
ATOM 1510 C CA . ARG A 1 190 ? 9.884 -14.354 -3.281 1.00 85.56 190 ARG A CA 1
ATOM 1511 C C . ARG A 1 190 ? 8.421 -14.060 -2.926 1.00 85.56 190 ARG A C 1
ATOM 1513 O O . ARG A 1 190 ? 7.518 -14.823 -3.256 1.00 85.56 190 ARG A O 1
ATOM 1520 N N . TYR A 1 191 ? 8.195 -12.955 -2.221 1.00 88.56 191 TYR A N 1
ATOM 1521 C CA . TYR A 1 191 ? 6.879 -12.484 -1.795 1.00 88.56 191 TYR A CA 1
ATOM 1522 C C . TYR A 1 191 ? 6.181 -11.668 -2.892 1.00 88.56 191 TYR A C 1
ATOM 1524 O O . TYR A 1 191 ? 4.960 -11.538 -2.877 1.00 88.56 191 TYR A O 1
ATOM 1532 N N . LEU A 1 192 ? 6.961 -11.099 -3.811 1.00 91.12 192 LEU A N 1
ATOM 1533 C CA . LEU A 1 192 ? 6.516 -10.143 -4.817 1.00 91.12 192 LEU A CA 1
ATOM 1534 C C . LEU A 1 192 ? 6.786 -10.663 -6.229 1.00 91.12 192 LE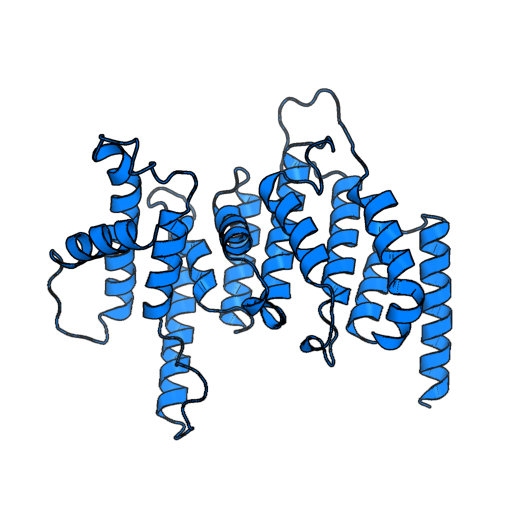U A C 1
ATOM 1536 O O . LEU A 1 192 ? 7.809 -11.305 -6.473 1.00 91.12 192 LEU A O 1
ATOM 1540 N N . ASP A 1 193 ? 5.875 -10.350 -7.148 1.00 88.62 193 ASP A N 1
ATOM 1541 C CA . ASP A 1 193 ? 6.017 -10.697 -8.559 1.00 88.62 193 ASP A CA 1
ATOM 1542 C C . ASP A 1 193 ? 7.242 -9.993 -9.193 1.00 88.62 193 ASP A C 1
ATOM 1544 O O . ASP A 1 193 ? 7.490 -8.812 -8.906 1.00 88.62 193 ASP A O 1
ATOM 1548 N N . PRO A 1 194 ? 8.004 -10.672 -10.071 1.00 85.50 194 PRO A N 1
ATOM 1549 C CA . PRO A 1 194 ? 9.160 -10.094 -10.753 1.00 85.50 194 PRO A CA 1
ATOM 1550 C C . PRO A 1 194 ? 8.924 -8.785 -11.495 1.00 85.50 194 PRO A C 1
ATOM 1552 O O . PRO A 1 194 ? 9.866 -7.997 -11.619 1.00 85.50 194 PRO A O 1
ATOM 1555 N N . LYS A 1 195 ? 7.696 -8.506 -11.947 1.00 88.88 195 LYS A N 1
ATOM 1556 C CA . LYS A 1 195 ? 7.354 -7.247 -12.624 1.00 88.88 195 LYS A CA 1
ATOM 1557 C C . LYS A 1 195 ? 7.653 -6.009 -11.776 1.00 88.88 195 LYS A C 1
ATOM 1559 O O . LYS A 1 195 ? 7.891 -4.935 -12.314 1.00 88.88 195 LYS A O 1
ATOM 1564 N N . TYR A 1 196 ? 7.706 -6.135 -10.449 1.00 92.38 196 TYR A N 1
ATOM 1565 C CA . TYR A 1 196 ? 8.055 -5.019 -9.568 1.00 92.38 196 TYR A CA 1
ATOM 1566 C C . TYR A 1 196 ? 9.543 -4.648 -9.598 1.00 92.38 196 TYR A C 1
ATOM 1568 O O . TYR A 1 196 ? 9.906 -3.574 -9.119 1.00 92.38 196 TYR A O 1
ATOM 1576 N N . THR A 1 197 ? 10.398 -5.462 -10.228 1.00 88.50 197 THR A N 1
ATOM 1577 C CA . THR A 1 197 ? 11.779 -5.074 -10.563 1.00 88.50 197 THR A CA 1
ATOM 1578 C C . THR A 1 197 ? 11.816 -3.772 -11.373 1.00 88.50 197 THR A C 1
ATOM 1580 O O . THR A 1 197 ? 12.771 -3.006 -11.250 1.00 88.50 197 THR A O 1
ATOM 1583 N N . CYS A 1 198 ? 10.744 -3.456 -12.116 1.00 87.69 198 CYS A N 1
ATOM 1584 C CA . CYS A 1 198 ? 10.568 -2.175 -12.800 1.00 87.69 198 CYS A CA 1
ATOM 1585 C C . CYS A 1 198 ? 10.776 -0.951 -11.891 1.00 87.69 198 CYS A C 1
ATOM 1587 O O . CYS A 1 198 ? 11.179 0.084 -12.402 1.00 87.69 198 CYS A O 1
ATOM 1589 N N . ALA A 1 199 ? 10.570 -1.050 -10.572 1.00 90.62 199 ALA A N 1
ATOM 1590 C CA . ALA A 1 199 ? 10.804 0.061 -9.645 1.00 90.62 199 ALA A CA 1
ATOM 1591 C C . ALA A 1 199 ? 12.279 0.499 -9.602 1.00 90.62 199 ALA A C 1
ATOM 1593 O O . ALA A 1 199 ? 12.567 1.689 -9.659 1.00 90.62 199 ALA A O 1
ATOM 1594 N N . PHE A 1 200 ? 13.220 -0.453 -9.544 1.00 85.00 200 PHE A N 1
ATOM 1595 C CA . PHE A 1 200 ? 14.653 -0.137 -9.629 1.00 85.00 200 PHE A CA 1
ATOM 1596 C C . PHE A 1 200 ? 14.989 0.448 -10.977 1.00 85.00 200 PHE A C 1
ATOM 1598 O O . PHE A 1 200 ? 15.758 1.393 -11.073 1.00 85.00 200 PHE A O 1
ATOM 1605 N N . LEU A 1 201 ? 14.400 -0.149 -12.013 1.00 81.06 201 LEU A N 1
ATOM 1606 C CA . LEU A 1 201 ? 14.659 0.263 -13.365 1.00 81.06 201 LEU A CA 1
ATOM 1607 C C . LEU A 1 201 ? 14.233 1.713 -13.523 1.00 81.06 201 LEU A C 1
ATOM 1609 O O . LEU A 1 201 ? 15.055 2.483 -13.988 1.00 81.06 201 LEU A O 1
ATOM 1613 N N . LEU A 1 202 ? 13.006 2.113 -13.169 1.00 78.88 202 LEU A N 1
ATOM 1614 C CA . LEU A 1 202 ? 12.486 3.483 -13.373 1.00 78.88 202 LEU A CA 1
ATOM 1615 C C . LEU A 1 202 ? 13.341 4.554 -12.696 1.00 78.88 202 LEU A C 1
ATOM 1617 O O . LEU A 1 202 ? 13.477 5.662 -13.200 1.00 78.88 202 LEU A O 1
ATOM 1621 N N . ASP A 1 203 ? 13.979 4.184 -11.597 1.00 74.50 203 ASP A N 1
ATOM 1622 C CA . ASP A 1 203 ? 14.835 5.055 -10.813 1.00 74.50 203 ASP A CA 1
ATOM 1623 C C . ASP A 1 203 ? 16.289 5.173 -11.320 1.00 74.50 203 ASP A C 1
ATOM 1625 O O . ASP A 1 203 ? 17.027 6.065 -10.897 1.00 74.50 203 ASP A O 1
ATOM 1629 N N . LEU A 1 204 ? 16.730 4.295 -12.231 1.00 71.25 204 LEU A N 1
ATOM 1630 C CA . LEU A 1 204 ? 18.114 4.266 -12.712 1.00 71.25 204 LEU A CA 1
ATOM 1631 C C . LEU A 1 204 ? 18.516 5.582 -13.397 1.00 71.25 204 LEU A C 1
ATOM 1633 O O . LEU A 1 204 ? 18.118 5.875 -14.526 1.00 71.25 204 LEU A O 1
ATOM 1637 N N . GLN A 1 205 ? 19.416 6.323 -12.749 1.00 66.56 205 GLN A N 1
ATOM 1638 C CA . GLN A 1 205 ? 20.119 7.470 -13.323 1.00 66.56 205 GLN A CA 1
ATOM 1639 C C . GLN A 1 205 ? 21.629 7.336 -13.065 1.00 66.56 205 GLN A C 1
ATOM 1641 O O . GLN A 1 205 ? 22.061 7.245 -11.919 1.00 66.56 205 GLN A O 1
ATOM 1646 N N . PHE A 1 206 ? 22.451 7.364 -14.123 1.00 53.62 206 PHE A N 1
ATOM 1647 C CA . PHE A 1 206 ? 23.911 7.121 -14.054 1.00 53.62 206 PHE A CA 1
ATOM 1648 C C . PHE A 1 206 ? 24.688 8.053 -13.134 1.00 53.62 206 PHE A C 1
ATOM 1650 O O . PHE A 1 206 ? 25.779 7.713 -12.693 1.00 53.62 206 PHE A O 1
ATOM 1657 N N . GLN A 1 207 ? 24.155 9.247 -12.894 1.00 59.06 207 GLN A N 1
ATOM 1658 C CA . GLN A 1 207 ? 24.829 10.282 -12.116 1.00 59.06 207 GLN A CA 1
ATOM 1659 C C . GLN A 1 207 ? 24.357 10.333 -10.663 1.00 59.06 207 GLN A C 1
ATOM 1661 O O . GLN A 1 207 ? 24.770 11.221 -9.921 1.00 59.06 207 GLN A O 1
ATOM 1666 N N . GLN A 1 208 ? 23.486 9.413 -10.244 1.00 69.19 208 GLN A N 1
ATOM 1667 C CA . GLN A 1 208 ? 23.017 9.393 -8.870 1.00 69.19 208 GLN A CA 1
ATOM 1668 C C . GLN A 1 208 ? 23.996 8.662 -7.943 1.00 69.19 208 GLN A C 1
ATOM 1670 O O . GLN A 1 208 ? 24.555 7.632 -8.323 1.00 69.19 208 GLN A O 1
ATOM 1675 N N . PRO A 1 209 ? 24.168 9.154 -6.703 1.00 67.12 209 PRO A N 1
ATOM 1676 C CA . PRO A 1 209 ? 25.084 8.559 -5.730 1.00 67.12 209 PRO A CA 1
ATOM 1677 C C . PRO A 1 209 ? 24.730 7.103 -5.386 1.00 67.12 209 PRO A C 1
ATOM 1679 O O . PRO A 1 209 ? 25.620 6.311 -5.091 1.00 67.12 209 PRO A O 1
ATOM 1682 N N . ASP A 1 210 ? 23.453 6.732 -5.493 1.00 72.69 210 ASP A N 1
ATOM 1683 C CA . ASP A 1 210 ? 22.947 5.406 -5.121 1.00 72.69 210 ASP A CA 1
ATOM 1684 C C . ASP A 1 210 ? 23.024 4.378 -6.275 1.00 72.69 210 ASP A C 1
ATOM 1686 O O . ASP A 1 210 ? 22.523 3.260 -6.155 1.00 72.69 210 ASP A O 1
ATOM 1690 N N . PHE A 1 211 ? 23.640 4.730 -7.413 1.00 73.00 211 PHE A N 1
ATOM 1691 C CA . PHE A 1 211 ? 23.647 3.897 -8.623 1.00 73.00 211 PHE A CA 1
ATOM 1692 C C . PHE A 1 211 ? 24.233 2.493 -8.401 1.00 73.00 211 PHE A C 1
ATOM 1694 O O . PHE A 1 211 ? 23.643 1.503 -8.839 1.00 73.00 211 PHE A O 1
ATOM 1701 N N . GLU A 1 212 ? 25.366 2.378 -7.700 1.00 76.62 212 GLU A N 1
ATOM 1702 C CA . GLU A 1 212 ? 25.985 1.070 -7.438 1.00 76.62 212 GLU A CA 1
ATOM 1703 C C . GLU A 1 212 ? 25.137 0.202 -6.491 1.00 76.62 212 GLU A C 1
ATOM 1705 O O . GLU A 1 212 ? 25.084 -1.016 -6.666 1.00 76.62 212 GLU A O 1
ATOM 1710 N N . GLU A 1 213 ? 24.403 0.805 -5.546 1.00 81.50 213 GLU A N 1
ATOM 1711 C CA . GLU A 1 213 ? 23.458 0.081 -4.680 1.00 81.50 213 GLU A CA 1
ATOM 1712 C C . GLU A 1 213 ? 22.296 -0.488 -5.509 1.00 81.50 213 GLU A C 1
ATOM 1714 O O . GLU A 1 213 ? 21.977 -1.674 -5.408 1.00 81.50 213 GLU A O 1
ATOM 1719 N N . ILE A 1 214 ? 21.705 0.323 -6.395 1.00 76.81 214 ILE A N 1
ATOM 1720 C CA . ILE A 1 214 ? 20.618 -0.107 -7.292 1.00 76.81 214 ILE A CA 1
ATOM 1721 C C . ILE A 1 214 ? 21.090 -1.240 -8.212 1.00 76.81 214 ILE A C 1
ATOM 1723 O O . ILE A 1 214 ? 20.398 -2.248 -8.368 1.00 76.81 214 ILE A O 1
ATOM 1727 N N . LYS A 1 215 ? 22.287 -1.109 -8.787 1.00 77.44 215 LYS A N 1
ATOM 1728 C CA . LYS A 1 215 ? 22.908 -2.132 -9.636 1.00 77.44 215 LYS A CA 1
ATOM 1729 C C . LYS A 1 215 ? 23.163 -3.440 -8.885 1.00 77.44 215 LYS A C 1
ATOM 1731 O O . LYS A 1 215 ? 22.873 -4.507 -9.427 1.00 77.44 215 LYS A O 1
ATOM 1736 N N . SER A 1 216 ? 23.651 -3.373 -7.645 1.00 82.75 216 SER A N 1
ATOM 1737 C CA . SER A 1 216 ? 23.824 -4.557 -6.795 1.00 82.75 216 SER A CA 1
ATOM 1738 C C . SER A 1 216 ? 22.485 -5.237 -6.508 1.00 82.75 216 SER A C 1
ATOM 1740 O O . SER A 1 216 ? 22.360 -6.442 -6.705 1.00 82.75 216 SER A O 1
ATOM 1742 N N . ASN A 1 217 ? 21.460 -4.468 -6.124 1.00 84.25 217 ASN A N 1
ATOM 1743 C CA . ASN A 1 217 ? 20.121 -5.000 -5.861 1.00 84.25 217 ASN A CA 1
ATOM 1744 C C . ASN A 1 217 ? 19.534 -5.690 -7.105 1.00 84.25 217 ASN A C 1
ATOM 1746 O O . ASN A 1 217 ? 18.962 -6.773 -7.011 1.00 84.25 217 ASN A O 1
ATOM 1750 N N . LEU A 1 218 ? 19.709 -5.101 -8.291 1.00 80.12 218 LEU A N 1
ATOM 1751 C CA . LEU A 1 218 ? 19.282 -5.711 -9.552 1.00 80.12 218 LEU A CA 1
ATOM 1752 C C . LEU A 1 218 ? 20.017 -7.025 -9.842 1.00 80.12 218 LEU A C 1
ATOM 1754 O O . LEU A 1 218 ? 19.387 -8.002 -10.244 1.00 80.12 218 LEU A O 1
ATOM 1758 N N . SER A 1 219 ? 21.330 -7.064 -9.612 1.00 80.81 219 SER A N 1
ATOM 1759 C CA . SER A 1 219 ? 22.137 -8.278 -9.765 1.00 80.81 219 SER A CA 1
ATOM 1760 C C . SER A 1 219 ? 21.642 -9.406 -8.853 1.00 80.81 219 SER A C 1
ATOM 1762 O O . SER A 1 219 ? 21.467 -10.535 -9.316 1.00 80.81 219 SER A O 1
ATOM 1764 N N . ASP A 1 220 ? 21.365 -9.098 -7.584 1.00 83.44 220 ASP A N 1
ATOM 1765 C CA . ASP A 1 220 ? 20.833 -10.054 -6.607 1.00 83.44 220 ASP A CA 1
ATOM 1766 C C . ASP A 1 220 ? 19.488 -10.627 -7.071 1.00 83.44 220 ASP A C 1
ATOM 1768 O O . ASP A 1 220 ? 19.276 -11.843 -7.082 1.00 83.44 220 ASP A O 1
ATOM 1772 N N . VAL A 1 221 ? 18.585 -9.754 -7.520 1.00 80.56 221 VAL A N 1
ATOM 1773 C CA . VAL A 1 221 ? 17.262 -10.132 -8.029 1.00 80.56 221 VAL A CA 1
ATOM 1774 C C . VAL A 1 221 ? 17.373 -11.043 -9.261 1.00 80.56 221 VAL A C 1
ATOM 1776 O O . VAL A 1 221 ? 16.741 -12.102 -9.304 1.00 80.56 221 VAL A O 1
ATOM 1779 N N . ILE A 1 222 ? 18.226 -10.701 -10.232 1.00 78.19 222 ILE A N 1
ATOM 1780 C CA . ILE A 1 222 ? 18.466 -11.525 -11.430 1.00 78.19 222 ILE A CA 1
ATOM 1781 C C . ILE A 1 222 ? 19.019 -12.902 -11.045 1.00 78.19 222 ILE A C 1
ATOM 1783 O O . ILE A 1 222 ? 18.557 -13.926 -11.561 1.00 78.19 222 ILE A O 1
ATOM 1787 N N . GLN A 1 223 ? 19.973 -12.955 -10.113 1.00 80.44 223 GLN A N 1
ATOM 1788 C CA . GLN A 1 223 ? 20.557 -14.211 -9.649 1.00 80.44 223 GLN A CA 1
ATOM 1789 C C . GLN A 1 223 ? 19.500 -15.128 -9.016 1.00 80.44 223 GLN A C 1
ATOM 1791 O O . GLN A 1 223 ? 19.498 -16.338 -9.262 1.00 80.44 223 GLN A O 1
ATOM 1796 N N . ILE A 1 224 ? 18.565 -14.570 -8.243 1.00 78.25 224 ILE A N 1
ATOM 1797 C CA . ILE A 1 224 ? 17.464 -15.326 -7.630 1.00 78.25 224 ILE A CA 1
ATOM 1798 C C . ILE A 1 224 ? 16.572 -15.972 -8.695 1.00 78.25 224 ILE A C 1
ATOM 1800 O O . ILE A 1 224 ? 16.185 -17.138 -8.536 1.00 78.25 224 ILE A O 1
ATOM 1804 N N . TYR A 1 225 ? 16.292 -15.273 -9.798 1.00 74.00 225 TYR A N 1
ATOM 1805 C CA . TYR A 1 225 ? 15.530 -15.834 -10.918 1.00 74.00 225 TYR A CA 1
ATOM 1806 C C . TYR A 1 225 ? 16.294 -16.926 -11.658 1.00 74.00 225 TYR A C 1
ATOM 1808 O O . TYR A 1 225 ? 15.733 -17.990 -11.925 1.00 74.00 225 TYR A O 1
ATOM 1816 N N . GLN A 1 226 ? 17.587 -16.725 -11.918 1.00 74.44 226 GLN A N 1
ATOM 1817 C CA . GLN A 1 226 ? 18.431 -17.743 -12.551 1.00 74.44 226 GLN A CA 1
ATOM 1818 C C . GLN A 1 226 ? 18.499 -19.031 -11.711 1.00 74.44 226 GLN A C 1
ATOM 1820 O O . GLN A 1 226 ? 18.383 -20.135 -12.248 1.00 74.44 226 GLN A O 1
ATOM 1825 N N . GLN A 1 227 ? 18.600 -18.912 -10.384 1.00 75.31 227 GLN A N 1
ATOM 1826 C CA . GLN A 1 227 ? 18.529 -20.061 -9.474 1.00 75.31 227 GLN A CA 1
ATOM 1827 C C . GLN A 1 227 ? 17.141 -20.722 -9.471 1.00 75.31 227 GLN A C 1
ATOM 1829 O O . GLN A 1 227 ? 17.041 -21.947 -9.406 1.00 75.31 227 GLN A O 1
ATOM 1834 N N . GLY A 1 228 ? 16.064 -19.931 -9.537 1.00 71.25 228 GLY A N 1
ATOM 1835 C CA . GLY A 1 228 ? 14.695 -20.435 -9.678 1.00 71.25 228 GLY A CA 1
ATOM 1836 C C . GLY A 1 228 ? 14.515 -21.282 -10.939 1.00 71.25 228 GLY A C 1
ATOM 1837 O O . GLY A 1 228 ? 14.026 -22.409 -10.851 1.00 71.25 228 GLY A O 1
ATOM 1838 N N . LYS A 1 229 ? 15.014 -20.785 -12.076 1.00 68.75 229 LYS A N 1
ATOM 1839 C CA . LYS A 1 229 ? 15.033 -21.485 -13.367 1.00 68.75 229 LYS A CA 1
ATOM 1840 C C . LYS A 1 229 ? 15.749 -22.834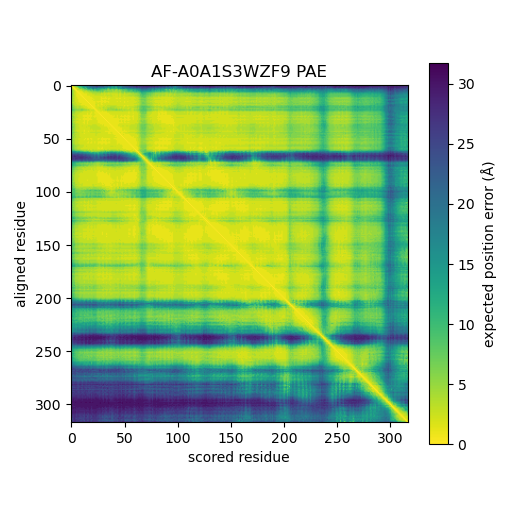 -13.282 1.00 68.75 229 LYS A C 1
ATOM 1842 O O . LYS A 1 229 ? 15.201 -23.838 -13.723 1.00 68.75 229 LYS A O 1
ATOM 1847 N N . ALA A 1 230 ? 16.947 -22.880 -12.695 1.00 67.75 230 ALA A N 1
ATOM 1848 C CA . ALA A 1 230 ? 17.710 -24.125 -12.570 1.00 67.75 230 ALA A CA 1
ATOM 1849 C C . ALA A 1 230 ? 16.952 -25.197 -11.763 1.00 67.75 230 ALA A C 1
ATOM 1851 O O . ALA A 1 230 ? 16.942 -26.365 -12.146 1.00 67.75 230 ALA A O 1
ATOM 1852 N N . ARG A 1 231 ? 16.258 -24.795 -10.686 1.00 69.38 231 ARG A N 1
ATOM 1853 C CA . ARG A 1 231 ? 15.433 -25.708 -9.876 1.00 69.38 231 ARG A CA 1
ATOM 1854 C C . ARG A 1 231 ? 14.215 -26.224 -10.643 1.00 69.38 231 ARG A C 1
ATOM 1856 O O . ARG A 1 231 ? 13.936 -27.416 -10.579 1.00 69.38 231 ARG A O 1
ATOM 1863 N N . GLN A 1 232 ? 13.520 -25.361 -11.386 1.00 65.56 232 GLN A N 1
ATOM 1864 C CA . GLN A 1 232 ? 12.368 -25.773 -12.195 1.00 65.56 232 GLN A CA 1
ATOM 1865 C C . GLN A 1 232 ? 12.758 -26.710 -13.339 1.00 65.56 232 GLN A C 1
ATOM 1867 O O . GLN A 1 232 ? 12.057 -27.675 -13.577 1.00 65.56 232 GLN A O 1
ATOM 1872 N N . LEU A 1 233 ? 13.897 -26.488 -14.000 1.00 64.38 233 LEU A N 1
ATOM 1873 C CA . LEU A 1 233 ? 14.385 -27.400 -15.044 1.00 64.38 233 LEU A CA 1
ATOM 1874 C C . LEU A 1 233 ? 14.809 -28.771 -14.488 1.00 64.38 233 LEU A C 1
ATOM 1876 O O . LEU A 1 233 ? 14.769 -29.761 -15.212 1.00 64.38 233 LEU A O 1
ATOM 1880 N N . SER A 1 234 ? 15.217 -28.835 -13.215 1.00 61.19 234 SER A N 1
ATOM 1881 C CA . SER A 1 234 ? 15.572 -30.093 -12.540 1.00 61.19 234 SER A CA 1
ATOM 1882 C C . SER A 1 234 ? 14.363 -30.878 -12.017 1.00 61.19 234 SER A C 1
ATOM 1884 O O . SER A 1 234 ? 14.432 -32.098 -11.887 1.00 61.19 234 SER A O 1
ATOM 1886 N N . ALA A 1 235 ? 13.256 -30.191 -11.723 1.00 60.81 235 ALA A N 1
ATOM 1887 C CA . ALA A 1 235 ? 12.006 -30.810 -11.314 1.00 60.81 235 ALA A CA 1
ATOM 1888 C C . ALA A 1 235 ? 11.174 -31.087 -12.573 1.00 60.81 235 ALA A C 1
ATOM 1890 O O . ALA A 1 235 ? 10.730 -30.158 -13.234 1.00 60.81 235 ALA A O 1
ATOM 1891 N N . GLN A 1 236 ? 10.952 -32.353 -12.924 1.00 55.19 236 GLN A N 1
ATOM 1892 C CA . GLN A 1 236 ? 10.054 -32.749 -14.018 1.00 55.19 236 GLN A CA 1
ATOM 1893 C C . GLN A 1 236 ? 8.575 -32.471 -13.661 1.00 55.19 236 GLN A C 1
ATOM 1895 O O . GLN A 1 236 ? 7.761 -33.384 -13.598 1.00 55.19 236 GLN A O 1
ATOM 1900 N N . SER A 1 237 ? 8.225 -31.228 -13.331 1.00 49.19 237 SER A N 1
ATOM 1901 C CA . SER A 1 237 ? 6.874 -30.825 -12.939 1.00 49.19 237 SER A CA 1
ATOM 1902 C C . SER A 1 237 ? 6.119 -30.207 -14.113 1.00 49.19 237 SER A C 1
ATOM 1904 O O . SER A 1 237 ? 6.673 -29.375 -14.833 1.00 49.19 237 SER A O 1
ATOM 1906 N N . GLU A 1 238 ? 4.850 -30.593 -14.261 1.00 47.66 238 GLU A N 1
ATOM 1907 C CA . GLU A 1 238 ? 3.889 -30.062 -15.236 1.00 47.66 238 GLU A CA 1
ATOM 1908 C C . GLU A 1 238 ? 3.838 -28.518 -15.269 1.00 47.66 238 GLU A C 1
ATOM 1910 O O . GLU A 1 238 ? 4.040 -27.857 -14.242 1.00 47.66 238 GLU A O 1
ATOM 1915 N N . PRO A 1 239 ? 3.542 -27.915 -16.437 1.00 46.81 239 PRO A N 1
ATOM 1916 C CA . PRO A 1 239 ? 3.687 -26.485 -16.682 1.00 46.81 239 PRO A CA 1
ATOM 1917 C C . PRO A 1 239 ? 2.496 -25.697 -16.118 1.00 46.81 239 PRO A C 1
ATOM 1919 O O . PRO A 1 239 ? 1.692 -25.155 -16.867 1.00 46.81 239 PRO A O 1
ATOM 1922 N N . MET A 1 240 ? 2.358 -25.617 -14.795 1.00 43.00 240 MET A N 1
ATOM 1923 C CA . MET A 1 240 ? 1.256 -24.860 -14.177 1.00 43.00 240 MET A CA 1
ATOM 1924 C C . MET A 1 240 ? 1.601 -23.395 -13.889 1.00 43.00 240 MET A C 1
ATOM 1926 O O . MET A 1 240 ? 0.746 -22.623 -13.457 1.00 43.00 240 MET A O 1
ATOM 1930 N N . THR A 1 241 ? 2.838 -22.960 -14.135 1.00 48.94 241 THR A N 1
ATOM 1931 C CA . THR A 1 241 ? 3.208 -21.540 -14.058 1.00 48.94 241 THR A CA 1
ATOM 1932 C C . THR A 1 241 ? 4.413 -21.282 -14.961 1.00 48.94 241 THR A C 1
ATOM 1934 O O . THR A 1 241 ? 5.406 -22.003 -14.828 1.00 48.94 241 THR A O 1
ATOM 1937 N N . PRO A 1 242 ? 4.370 -20.293 -15.876 1.00 51.88 242 PRO A N 1
ATOM 1938 C CA . PRO A 1 242 ? 5.551 -19.899 -16.632 1.00 51.88 242 PRO A CA 1
ATOM 1939 C C . PRO A 1 242 ? 6.697 -19.621 -15.659 1.00 51.88 242 PRO A C 1
ATOM 1941 O O . PRO A 1 242 ? 6.519 -18.894 -14.679 1.00 51.88 242 PRO A O 1
ATOM 1944 N N . ALA A 1 243 ? 7.862 -20.221 -15.901 1.00 53.78 243 ALA A N 1
ATOM 1945 C CA . ALA A 1 243 ? 9.059 -19.874 -15.152 1.00 53.78 243 ALA A CA 1
ATOM 1946 C C . ALA A 1 243 ? 9.259 -18.351 -15.257 1.00 53.78 243 ALA A C 1
ATOM 1948 O O . ALA A 1 243 ? 9.189 -17.822 -16.367 1.00 53.78 243 ALA A O 1
ATOM 1949 N N . PRO A 1 244 ? 9.470 -17.617 -14.153 1.00 58.94 244 PRO A N 1
ATOM 1950 C CA . PRO A 1 244 ? 9.692 -16.182 -14.227 1.00 58.94 244 PRO A CA 1
ATOM 1951 C C . PRO A 1 244 ? 11.092 -15.945 -14.793 1.00 58.94 244 PRO A C 1
ATOM 1953 O O . PRO A 1 244 ? 12.073 -15.870 -14.050 1.00 58.94 244 PRO A O 1
ATOM 1956 N N . TYR A 1 245 ? 11.212 -15.901 -16.120 1.00 64.31 245 TYR A N 1
ATOM 1957 C CA . TYR A 1 245 ? 12.471 -15.522 -16.742 1.00 64.31 245 TYR A CA 1
ATOM 1958 C C . TYR A 1 245 ? 12.662 -14.002 -16.593 1.00 64.31 245 TYR A C 1
ATOM 1960 O O . TYR A 1 245 ? 11.685 -13.259 -16.725 1.00 64.31 245 TYR A O 1
ATOM 1968 N N . PRO A 1 246 ? 13.883 -13.509 -16.325 1.00 65.94 246 PRO A N 1
ATOM 1969 C CA . PRO A 1 246 ? 14.148 -12.072 -16.199 1.00 65.94 246 PRO A CA 1
ATOM 1970 C C . PRO A 1 246 ? 13.656 -11.241 -17.397 1.00 65.94 246 PRO A C 1
ATOM 1972 O O . PRO A 1 246 ? 13.250 -10.094 -17.241 1.00 65.94 246 PRO A O 1
ATOM 1975 N N . GLU A 1 247 ? 13.622 -11.832 -18.589 1.00 72.50 247 GLU A N 1
ATOM 1976 C CA . GLU A 1 247 ? 13.127 -11.236 -19.829 1.00 72.50 247 GLU A CA 1
ATOM 1977 C C . GLU A 1 247 ? 11.633 -10.868 -19.759 1.00 72.50 247 GLU A C 1
ATOM 1979 O O . GLU A 1 247 ? 11.214 -9.911 -20.408 1.00 72.50 247 GLU A O 1
ATOM 1984 N N . TYR A 1 248 ? 10.832 -11.547 -18.925 1.00 75.12 248 TYR A N 1
ATOM 1985 C CA . TYR A 1 248 ? 9.411 -11.220 -18.721 1.00 75.12 248 TYR A CA 1
ATOM 1986 C C . TYR A 1 248 ? 9.201 -9.889 -17.998 1.00 75.12 248 TYR A C 1
ATOM 1988 O O . TYR A 1 248 ? 8.079 -9.398 -17.965 1.00 75.12 248 TYR A O 1
ATOM 1996 N N . ILE A 1 249 ? 10.250 -9.269 -17.453 1.00 79.81 249 ILE A N 1
ATOM 1997 C CA . ILE A 1 249 ? 10.178 -7.917 -16.885 1.00 79.81 249 ILE A CA 1
ATOM 1998 C C . ILE A 1 249 ? 10.054 -6.871 -18.007 1.00 79.81 249 ILE A C 1
ATOM 2000 O O . ILE A 1 249 ? 9.440 -5.821 -17.809 1.00 79.81 249 ILE A O 1
ATOM 2004 N N . LEU A 1 250 ? 10.592 -7.157 -19.201 1.00 77.94 250 LEU A N 1
ATOM 2005 C CA . LEU A 1 250 ? 10.660 -6.200 -20.310 1.00 77.94 250 LEU A CA 1
ATOM 2006 C C . LEU A 1 250 ? 9.279 -5.692 -20.760 1.00 77.94 250 LEU A C 1
ATOM 2008 O O . LEU A 1 250 ? 9.141 -4.473 -20.875 1.00 77.94 250 LEU A O 1
ATOM 2012 N N . PRO A 1 251 ? 8.243 -6.534 -20.967 1.00 81.75 251 PRO A N 1
ATOM 2013 C CA . PRO A 1 251 ? 6.912 -6.047 -21.331 1.00 81.75 251 PRO A CA 1
ATOM 2014 C C . PRO A 1 251 ? 6.298 -5.111 -20.282 1.00 81.75 251 PRO A C 1
ATOM 2016 O O . PRO A 1 251 ? 5.754 -4.069 -20.642 1.00 81.75 251 PRO A O 1
ATOM 2019 N N . TYR A 1 252 ? 6.433 -5.428 -18.988 1.00 84.94 252 TYR A N 1
ATOM 2020 C CA . TYR A 1 252 ? 5.925 -4.568 -17.911 1.00 84.94 252 TYR A CA 1
ATOM 2021 C C . TYR A 1 252 ? 6.648 -3.230 -17.866 1.00 84.94 252 TYR A C 1
ATOM 2023 O O . TYR A 1 252 ? 6.019 -2.189 -17.694 1.00 84.94 252 TYR A O 1
ATOM 2031 N N . LEU A 1 253 ? 7.964 -3.247 -18.062 1.00 82.00 253 LEU A N 1
ATOM 2032 C CA . LEU A 1 253 ? 8.771 -2.040 -18.102 1.00 82.00 253 LEU A CA 1
ATOM 2033 C C . LEU A 1 253 ? 8.411 -1.158 -19.298 1.00 82.00 253 LEU A C 1
ATOM 2035 O O . LEU A 1 253 ? 8.236 0.047 -19.152 1.00 82.00 253 LEU A O 1
ATOM 2039 N N . VAL A 1 254 ? 8.272 -1.763 -20.477 1.00 80.81 254 VAL A N 1
ATOM 2040 C CA . VAL A 1 254 ? 7.831 -1.082 -21.696 1.00 80.81 254 VAL A CA 1
ATOM 2041 C C . VAL A 1 254 ? 6.477 -0.415 -21.478 1.00 80.81 254 VAL A C 1
ATOM 2043 O O . VAL A 1 254 ? 6.333 0.773 -21.771 1.00 80.81 254 VAL A O 1
ATOM 2046 N N . HIS A 1 255 ? 5.518 -1.147 -20.913 1.00 85.06 255 HIS A N 1
ATOM 2047 C CA . HIS A 1 255 ? 4.185 -0.624 -20.647 1.00 85.06 255 HIS A CA 1
ATOM 2048 C C . HIS A 1 255 ? 4.202 0.479 -19.577 1.00 85.06 255 HIS A C 1
ATOM 2050 O O . HIS A 1 255 ? 3.524 1.494 -19.754 1.00 85.06 255 HIS A O 1
ATOM 2056 N N . ALA A 1 256 ? 5.001 0.332 -18.514 1.00 84.25 256 ALA A N 1
ATOM 2057 C CA . ALA A 1 256 ? 5.180 1.357 -17.486 1.00 84.25 256 ALA A CA 1
ATOM 2058 C C . ALA A 1 256 ? 5.749 2.651 -18.071 1.00 84.25 256 ALA A C 1
ATOM 2060 O O . ALA A 1 256 ? 5.232 3.728 -17.799 1.00 84.25 256 ALA A O 1
ATOM 2061 N N . LEU A 1 257 ? 6.759 2.548 -18.937 1.00 80.88 257 LEU A N 1
ATOM 2062 C CA . LEU A 1 257 ? 7.360 3.706 -19.597 1.00 80.88 257 LEU A CA 1
ATOM 2063 C C . LEU A 1 257 ? 6.401 4.388 -20.568 1.00 80.88 257 LEU A C 1
ATOM 2065 O O . LEU A 1 257 ? 6.405 5.608 -20.646 1.00 80.88 257 LEU A O 1
ATOM 2069 N N . ALA A 1 258 ? 5.592 3.623 -21.305 1.00 79.69 258 ALA A N 1
ATOM 2070 C CA . ALA A 1 258 ? 4.593 4.179 -22.220 1.00 79.69 258 ALA A CA 1
ATOM 2071 C C . ALA A 1 258 ? 3.490 4.964 -21.485 1.00 79.69 258 ALA A C 1
ATOM 2073 O O . ALA A 1 258 ? 2.902 5.885 -22.047 1.00 79.69 258 ALA A O 1
ATOM 2074 N N . HIS A 1 259 ? 3.226 4.608 -20.226 1.00 81.50 259 HIS A N 1
ATOM 2075 C CA . HIS A 1 259 ? 2.220 5.241 -19.370 1.00 81.50 259 HIS A CA 1
ATOM 2076 C C . HIS A 1 259 ? 2.829 6.208 -18.347 1.00 81.50 259 HIS A C 1
ATOM 2078 O O . HIS A 1 259 ? 2.115 6.741 -17.497 1.00 81.50 259 HIS A O 1
ATOM 2084 N N . HIS A 1 260 ? 4.141 6.435 -18.413 1.00 81.69 260 HIS A N 1
ATOM 2085 C CA . HIS A 1 260 ? 4.831 7.323 -17.497 1.00 81.69 260 HIS A CA 1
ATOM 2086 C C . HIS A 1 260 ? 4.473 8.787 -17.783 1.00 81.69 260 HIS A C 1
ATOM 2088 O O . HIS A 1 260 ? 4.325 9.184 -18.938 1.00 81.69 260 HIS A O 1
ATOM 2094 N N . SER A 1 261 ? 4.371 9.615 -16.742 1.00 78.56 261 SER A N 1
ATOM 2095 C CA . SER A 1 261 ? 3.949 11.020 -16.866 1.00 78.56 261 SER A CA 1
ATOM 2096 C C . SER A 1 261 ? 4.923 11.880 -17.676 1.00 78.56 261 SER A C 1
ATOM 2098 O O . SER A 1 261 ? 4.513 12.862 -18.286 1.00 78.56 261 SER A O 1
ATOM 2100 N N . SER A 1 262 ? 6.206 11.505 -17.707 1.00 77.19 262 SER A N 1
ATOM 2101 C CA . SER A 1 262 ? 7.216 12.166 -18.538 1.00 77.19 262 SER A CA 1
ATOM 2102 C C . SER A 1 262 ? 7.210 11.705 -19.997 1.00 77.19 262 SER A C 1
ATOM 2104 O O . SER A 1 262 ? 7.915 12.304 -20.807 1.00 77.19 262 SER A O 1
ATOM 2106 N N . PHE A 1 263 ? 6.451 10.656 -20.345 1.00 76.31 263 PHE A N 1
ATOM 2107 C CA . PHE A 1 263 ? 6.395 10.143 -21.709 1.00 76.31 263 PHE A CA 1
ATOM 2108 C C . PHE A 1 263 ? 5.624 11.114 -22.615 1.00 76.31 263 PHE A C 1
ATOM 2110 O O . PHE A 1 263 ? 4.440 11.354 -22.361 1.00 76.31 263 PHE A O 1
ATOM 2117 N N . PRO A 1 264 ? 6.251 11.669 -23.674 1.00 74.88 264 PRO A N 1
ATOM 2118 C CA . PRO A 1 264 ? 5.585 12.615 -24.553 1.00 74.88 264 PRO A CA 1
ATOM 2119 C C . PRO A 1 264 ? 4.344 12.000 -25.199 1.00 74.88 264 PRO A C 1
ATOM 2121 O O . PRO A 1 264 ? 4.332 10.824 -25.577 1.00 74.88 264 PRO A O 1
ATOM 2124 N N . ASN A 1 265 ? 3.291 12.803 -25.341 1.00 75.69 265 ASN A N 1
ATOM 2125 C CA . ASN A 1 265 ? 2.118 12.400 -26.102 1.00 75.69 265 ASN A CA 1
ATOM 2126 C C . ASN A 1 265 ? 2.513 12.235 -27.577 1.00 75.69 265 ASN A C 1
ATOM 2128 O O . ASN A 1 265 ? 3.016 13.174 -28.186 1.00 75.69 265 ASN A O 1
ATOM 2132 N N . ILE A 1 266 ? 2.306 11.043 -28.134 1.00 71.06 266 ILE A N 1
ATOM 2133 C CA . ILE A 1 266 ? 2.726 10.693 -29.497 1.00 71.06 266 ILE A CA 1
ATOM 2134 C C . ILE A 1 266 ? 1.923 11.485 -30.539 1.00 71.06 266 ILE A C 1
ATOM 2136 O O . ILE A 1 266 ? 2.477 11.861 -31.569 1.00 71.06 266 ILE A O 1
ATOM 2140 N N . ASP A 1 267 ? 0.661 11.801 -30.243 1.00 73.50 267 ASP A N 1
ATOM 2141 C CA . ASP A 1 267 ? -0.220 12.527 -31.163 1.00 73.50 267 ASP A CA 1
ATOM 2142 C C . ASP A 1 267 ? 0.114 14.027 -31.230 1.00 73.50 267 ASP A C 1
ATOM 2144 O O . ASP A 1 267 ? -0.119 14.692 -32.241 1.00 73.50 267 ASP A O 1
ATOM 2148 N N . GLU A 1 268 ? 0.699 14.570 -30.160 1.00 73.88 268 GLU A N 1
ATOM 2149 C CA . GLU A 1 268 ? 0.976 16.004 -30.014 1.00 73.88 268 GLU A CA 1
ATOM 2150 C C . GLU A 1 268 ? 2.468 16.339 -30.179 1.00 73.88 268 GLU A C 1
ATOM 2152 O O . GLU A 1 268 ? 2.825 17.433 -30.625 1.00 73.88 268 GLU A O 1
ATOM 2157 N N . CYS A 1 269 ? 3.366 15.410 -29.839 1.00 71.31 269 CYS A N 1
ATOM 2158 C CA . CYS A 1 269 ? 4.803 15.646 -29.809 1.00 71.31 269 CYS A CA 1
ATOM 2159 C C . CYS A 1 269 ? 5.468 15.297 -31.145 1.00 71.31 269 CYS A C 1
ATOM 2161 O O . CYS A 1 269 ? 5.710 14.136 -31.467 1.00 71.31 269 CYS A O 1
ATOM 2163 N N . LYS A 1 270 ? 5.841 16.334 -31.903 1.00 69.81 270 LYS A N 1
ATOM 2164 C CA . LYS A 1 270 ? 6.613 16.205 -33.154 1.00 69.81 270 LYS A CA 1
ATOM 2165 C C . LYS A 1 270 ? 8.131 16.216 -32.944 1.00 69.81 270 LYS A C 1
ATOM 2167 O O . LYS A 1 270 ? 8.877 15.977 -33.890 1.00 69.81 270 LYS A O 1
ATOM 2172 N N . ASP A 1 271 ?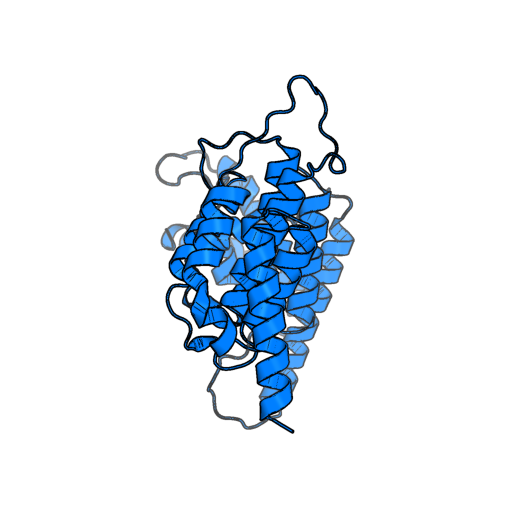 8.594 16.525 -31.732 1.00 73.94 271 ASP A N 1
ATOM 2173 C CA . ASP A 1 271 ? 10.019 16.609 -31.419 1.00 73.94 271 ASP A CA 1
ATOM 2174 C C . ASP A 1 271 ? 10.564 15.253 -30.961 1.00 73.94 271 ASP A C 1
ATOM 2176 O O . ASP A 1 271 ? 10.347 14.809 -29.834 1.00 73.94 271 ASP A O 1
ATOM 2180 N N . VAL A 1 272 ? 11.337 14.610 -31.835 1.00 67.38 272 VAL A N 1
ATOM 2181 C CA . VAL A 1 272 ? 12.001 13.328 -31.561 1.00 67.38 272 VAL A CA 1
ATOM 2182 C C . VAL A 1 272 ? 12.937 13.420 -30.346 1.00 67.38 272 VAL A C 1
ATOM 2184 O O . VAL A 1 272 ? 13.097 12.436 -29.622 1.00 67.38 272 VAL A O 1
ATOM 2187 N N . LYS A 1 273 ? 13.512 14.600 -30.060 1.00 70.00 273 LYS A N 1
ATOM 2188 C CA . LYS A 1 273 ? 14.407 14.798 -28.908 1.00 70.00 273 LYS A CA 1
ATOM 2189 C C . LYS A 1 273 ? 13.683 14.693 -27.570 1.00 70.00 273 LYS A C 1
ATOM 2191 O O . LYS A 1 273 ? 14.288 14.257 -26.594 1.00 70.00 273 LYS A O 1
ATOM 2196 N N . ALA A 1 274 ? 12.389 15.011 -27.516 1.00 68.56 274 ALA A N 1
ATOM 2197 C CA . ALA A 1 274 ? 11.587 14.845 -26.303 1.00 68.56 274 ALA A CA 1
ATOM 2198 C C . ALA A 1 274 ? 11.515 13.375 -25.863 1.00 68.56 274 ALA A C 1
ATOM 2200 O O . ALA A 1 274 ? 11.436 13.076 -24.674 1.00 68.56 274 ALA A O 1
ATOM 2201 N N . PHE A 1 275 ? 11.607 12.451 -26.820 1.00 68.12 275 PHE A N 1
ATOM 2202 C CA . PHE A 1 275 ? 11.656 11.028 -26.532 1.00 68.12 275 PHE A CA 1
ATOM 2203 C C . PHE A 1 275 ? 13.078 10.515 -26.246 1.00 68.12 275 PHE A C 1
ATOM 2205 O O . PHE A 1 275 ? 13.232 9.429 -25.689 1.00 68.12 275 PHE A O 1
ATOM 2212 N N . GLU A 1 276 ? 14.130 11.267 -26.592 1.00 65.38 276 GLU A N 1
ATOM 2213 C CA . GLU A 1 276 ? 15.532 10.850 -26.441 1.00 65.38 276 GLU A CA 1
ATOM 2214 C C . GLU A 1 276 ? 15.904 10.573 -24.977 1.00 65.38 276 GLU A C 1
ATOM 2216 O O . GLU A 1 276 ? 16.606 9.604 -24.693 1.00 65.38 276 GLU A O 1
ATOM 2221 N N . SER A 1 277 ? 15.388 11.367 -24.035 1.00 64.81 277 SER A N 1
ATOM 2222 C CA . SER A 1 277 ? 15.586 11.167 -22.591 1.00 64.81 277 SER A CA 1
ATOM 2223 C C . SER A 1 277 ? 15.058 9.804 -22.120 1.00 64.81 277 SER A C 1
ATOM 2225 O O . SER A 1 277 ? 15.712 9.115 -21.336 1.00 64.81 277 SER A O 1
ATOM 2227 N N . ILE A 1 278 ? 13.929 9.363 -22.678 1.00 64.94 278 ILE A N 1
ATOM 2228 C CA . ILE A 1 278 ? 13.311 8.061 -22.406 1.00 64.94 278 ILE A CA 1
ATOM 2229 C C . ILE A 1 278 ? 13.995 6.939 -23.197 1.00 64.94 278 ILE A C 1
ATOM 2231 O O . ILE A 1 278 ? 14.100 5.811 -22.714 1.00 64.94 278 ILE A O 1
ATOM 2235 N N . TYR A 1 279 ? 14.499 7.219 -24.401 1.00 60.78 279 TYR A N 1
ATOM 2236 C CA . TYR A 1 279 ? 15.226 6.236 -25.209 1.00 60.78 279 TYR A CA 1
ATOM 2237 C C . TYR A 1 279 ? 16.638 5.961 -24.696 1.00 60.78 279 TYR A C 1
ATOM 2239 O O . TYR A 1 279 ? 17.058 4.806 -24.713 1.00 60.78 279 TYR A O 1
ATOM 2247 N N . ARG A 1 280 ? 17.353 6.962 -24.168 1.00 58.72 280 ARG A N 1
ATOM 2248 C CA . ARG A 1 280 ? 18.642 6.763 -23.479 1.00 58.72 280 ARG A CA 1
ATOM 2249 C C . ARG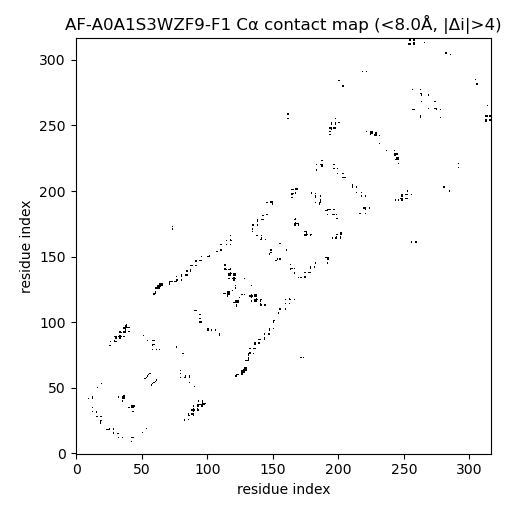 A 1 280 ? 18.502 5.791 -22.314 1.00 58.72 280 ARG A C 1
ATOM 2251 O O . ARG A 1 280 ? 19.332 4.902 -22.144 1.00 58.72 280 ARG A O 1
ATOM 2258 N N . TYR A 1 281 ? 17.406 5.921 -21.580 1.00 57.88 281 TYR A N 1
ATOM 2259 C CA . TYR A 1 281 ? 17.017 5.019 -20.511 1.00 57.88 281 TYR A CA 1
ATOM 2260 C C . TYR A 1 281 ? 16.695 3.593 -21.034 1.00 57.88 281 TYR A C 1
ATOM 2262 O O . TYR A 1 281 ? 17.189 2.604 -20.494 1.00 57.88 281 TYR A O 1
ATOM 2270 N N . LYS A 1 282 ? 15.981 3.466 -22.165 1.00 55.41 282 LYS A N 1
ATOM 2271 C CA . LYS A 1 282 ? 15.614 2.178 -22.800 1.00 55.41 282 LYS A CA 1
ATOM 2272 C C . LYS A 1 282 ? 16.773 1.431 -23.475 1.00 55.41 282 LYS A C 1
ATOM 2274 O O . LYS A 1 282 ? 16.859 0.215 -23.333 1.00 55.41 282 LYS A O 1
ATOM 2279 N N . CYS A 1 283 ? 17.678 2.114 -24.178 1.00 52.62 283 CYS A N 1
ATOM 2280 C CA . CYS A 1 283 ? 18.845 1.462 -24.780 1.00 52.62 283 CYS A CA 1
ATOM 2281 C C . CYS A 1 283 ? 19.825 0.974 -23.698 1.00 52.62 283 CYS A C 1
ATOM 2283 O O . CYS A 1 283 ? 20.441 -0.074 -23.867 1.00 52.62 283 CYS A O 1
ATOM 2285 N N . PHE A 1 284 ? 19.917 1.653 -22.548 1.00 54.47 284 PHE A N 1
ATOM 2286 C CA . PHE A 1 284 ? 20.741 1.162 -21.444 1.00 54.47 284 PHE A CA 1
ATOM 2287 C C . PHE A 1 284 ? 20.108 -0.019 -20.700 1.00 54.47 284 PHE A C 1
ATOM 2289 O O . PHE A 1 284 ? 20.823 -0.921 -20.287 1.00 54.47 284 PHE A O 1
ATOM 2296 N N . LEU A 1 285 ? 18.781 -0.072 -20.571 1.00 57.25 285 LEU A N 1
ATOM 2297 C CA . LEU A 1 285 ? 18.076 -1.226 -20.001 1.00 57.25 285 LEU A CA 1
ATOM 2298 C C . LEU A 1 285 ? 18.304 -2.511 -20.786 1.00 57.25 285 LEU A C 1
ATOM 2300 O O . LEU A 1 285 ? 18.564 -3.554 -20.190 1.00 57.25 285 LEU A O 1
ATOM 2304 N N . VAL A 1 286 ? 18.252 -2.415 -22.115 1.00 55.81 286 VAL A N 1
ATOM 2305 C CA . VAL A 1 286 ? 18.603 -3.523 -23.003 1.00 55.81 286 VAL A CA 1
ATOM 2306 C C . VAL A 1 286 ? 20.057 -3.922 -22.778 1.00 55.81 286 VAL A C 1
ATOM 2308 O O . VAL A 1 286 ? 20.288 -5.098 -22.574 1.00 55.81 286 VAL A O 1
ATOM 2311 N N . LEU A 1 287 ? 21.010 -2.981 -22.709 1.00 54.78 287 LEU A N 1
ATOM 2312 C CA . LEU A 1 287 ? 22.436 -3.273 -22.471 1.00 54.78 287 LEU A CA 1
ATOM 2313 C C . LEU A 1 287 ? 22.748 -3.810 -21.064 1.00 54.78 287 LEU A C 1
ATOM 2315 O O . LEU A 1 287 ? 23.669 -4.606 -20.908 1.00 54.78 287 LEU A O 1
ATOM 2319 N N . PHE A 1 288 ? 22.020 -3.375 -20.037 1.00 56.94 288 PHE A N 1
ATOM 2320 C CA . PHE A 1 288 ? 22.199 -3.800 -18.649 1.00 56.94 288 PHE A CA 1
ATOM 2321 C C . PHE A 1 288 ? 21.612 -5.196 -18.426 1.00 56.94 288 PHE A C 1
ATOM 2323 O O . PHE A 1 288 ? 22.255 -6.046 -17.812 1.00 56.94 288 PHE A O 1
ATOM 2330 N N . ILE A 1 289 ? 20.425 -5.457 -18.982 1.00 54.44 289 ILE A N 1
ATOM 2331 C CA . ILE A 1 289 ? 19.826 -6.792 -18.992 1.00 54.44 289 ILE A CA 1
ATOM 2332 C C . ILE A 1 289 ? 20.652 -7.715 -19.895 1.00 54.44 289 ILE A C 1
ATOM 2334 O O . ILE A 1 289 ? 20.988 -8.799 -19.437 1.00 54.44 289 ILE A O 1
ATOM 2338 N N . ASP A 1 290 ? 21.094 -7.286 -21.086 1.00 51.91 290 ASP A N 1
ATOM 2339 C CA . ASP A 1 290 ? 22.035 -8.059 -21.914 1.00 51.91 290 ASP A CA 1
ATOM 2340 C C . ASP A 1 290 ? 23.310 -8.345 -21.124 1.00 51.91 290 ASP A C 1
ATOM 2342 O O . ASP A 1 290 ? 23.637 -9.498 -20.927 1.00 51.91 290 ASP A O 1
ATOM 2346 N N . GLY A 1 291 ? 24.005 -7.354 -20.565 1.00 53.62 291 GLY A N 1
ATOM 2347 C CA . GLY A 1 291 ? 25.271 -7.562 -19.848 1.00 53.62 291 GLY A CA 1
ATOM 2348 C C . GLY A 1 291 ? 25.207 -8.597 -18.711 1.00 53.62 291 GLY A C 1
ATOM 2349 O O . GLY A 1 291 ? 26.170 -9.339 -18.508 1.00 53.62 291 GLY A O 1
ATOM 2350 N N . TYR A 1 292 ? 24.070 -8.704 -18.013 1.00 50.38 292 TYR A N 1
ATOM 2351 C CA . TYR A 1 292 ? 23.830 -9.719 -16.977 1.00 50.38 292 TYR A CA 1
ATOM 2352 C C . TYR A 1 292 ? 23.244 -11.045 -17.512 1.00 50.38 292 TYR A C 1
ATOM 2354 O O . TYR A 1 292 ? 23.475 -12.099 -16.913 1.00 50.38 292 TYR A O 1
ATOM 2362 N N . MET A 1 293 ? 22.531 -11.033 -18.644 1.00 43.94 293 MET A N 1
ATOM 2363 C CA . MET A 1 293 ? 21.892 -12.208 -19.265 1.00 43.94 293 MET A CA 1
ATOM 2364 C C . MET A 1 293 ? 22.763 -12.888 -20.346 1.00 43.94 293 MET A C 1
ATOM 2366 O O . MET A 1 293 ? 22.622 -14.088 -20.597 1.00 43.94 293 MET A O 1
ATOM 2370 N N . TYR A 1 294 ? 23.744 -12.186 -20.923 1.00 41.03 294 TYR A N 1
ATOM 2371 C CA . TYR A 1 294 ? 24.624 -12.641 -22.013 1.00 41.03 294 TYR A CA 1
ATOM 2372 C C . TYR A 1 294 ? 25.663 -13.680 -21.578 1.00 41.03 294 TYR A C 1
ATOM 2374 O O . TYR A 1 294 ? 26.381 -14.235 -22.409 1.00 41.03 294 TYR A O 1
ATOM 2382 N N . ARG A 1 295 ? 25.721 -14.037 -20.287 1.00 44.25 295 ARG A N 1
ATOM 2383 C CA . ARG A 1 295 ? 26.423 -15.261 -19.870 1.00 44.25 295 ARG A CA 1
ATOM 2384 C C . ARG A 1 295 ? 25.733 -16.544 -20.359 1.00 44.25 295 ARG A C 1
ATOM 2386 O O . ARG A 1 295 ? 26.301 -17.611 -20.161 1.00 44.25 295 ARG A O 1
ATOM 2393 N N . SER A 1 296 ? 24.559 -16.475 -21.003 1.00 36.06 296 SER A N 1
ATOM 2394 C CA . SER A 1 296 ? 23.845 -17.663 -21.505 1.00 36.06 296 SER A CA 1
ATOM 2395 C C . SER A 1 296 ? 23.552 -17.736 -23.012 1.00 36.06 296 SER A C 1
ATOM 2397 O O . SER A 1 296 ? 23.195 -18.823 -23.454 1.00 36.06 296 SER A O 1
ATOM 2399 N N . LEU A 1 297 ? 23.732 -16.696 -23.840 1.00 30.59 297 LEU A N 1
ATOM 2400 C CA . LEU A 1 297 ? 23.438 -16.793 -25.286 1.00 30.59 297 LEU A CA 1
ATOM 2401 C C . LEU A 1 297 ? 24.441 -16.002 -26.137 1.00 30.59 297 LEU A C 1
ATOM 2403 O O . LEU A 1 297 ? 24.554 -14.789 -26.052 1.00 30.59 297 LEU A O 1
ATOM 2407 N N . LYS A 1 298 ? 25.178 -16.720 -26.989 1.00 29.50 298 LYS A N 1
ATOM 2408 C CA . LYS A 1 298 ? 26.351 -16.240 -27.740 1.00 29.50 298 LYS A CA 1
ATOM 2409 C C . LYS A 1 298 ? 26.025 -15.516 -29.058 1.00 29.50 298 LYS A C 1
ATOM 2411 O O . LYS A 1 298 ? 26.878 -15.470 -29.938 1.00 29.50 298 LYS A O 1
ATOM 2416 N N . SER A 1 299 ? 24.815 -14.995 -29.251 1.00 38.12 299 SER A N 1
ATOM 2417 C CA . SER A 1 299 ? 24.401 -14.526 -30.579 1.00 38.12 299 SER A CA 1
ATOM 2418 C C . SER A 1 299 ? 23.242 -13.530 -30.547 1.00 38.12 299 SER A C 1
ATOM 2420 O O . SER A 1 299 ? 22.110 -13.939 -30.760 1.00 38.12 299 SER A O 1
ATOM 2422 N N . LEU A 1 300 ? 23.500 -12.229 -30.408 1.00 33.84 300 LEU A N 1
ATOM 2423 C CA . LEU A 1 300 ? 22.713 -11.192 -31.087 1.00 33.84 300 LEU A CA 1
ATOM 2424 C C . LEU A 1 300 ? 23.509 -9.870 -31.159 1.00 33.84 300 LEU A C 1
ATOM 2426 O O . LEU A 1 300 ? 24.117 -9.430 -30.189 1.00 33.84 300 LEU A O 1
ATOM 2430 N N . ARG A 1 301 ? 23.555 -9.247 -32.345 1.00 34.03 301 ARG A N 1
ATOM 2431 C CA . ARG A 1 301 ? 24.244 -7.967 -32.602 1.00 34.03 301 ARG A CA 1
ATOM 2432 C C . ARG A 1 301 ? 23.369 -6.777 -32.177 1.00 34.03 301 ARG A C 1
ATOM 2434 O O . ARG A 1 301 ? 22.197 -6.703 -32.533 1.00 34.03 301 ARG A O 1
ATOM 2441 N N . MET A 1 302 ? 24.000 -5.809 -31.508 1.00 41.00 302 MET A N 1
ATOM 2442 C CA . MET A 1 302 ? 23.405 -4.679 -30.775 1.00 41.00 302 MET A CA 1
ATOM 2443 C C . MET A 1 302 ? 22.584 -3.595 -31.523 1.00 41.00 302 MET A C 1
ATOM 2445 O O . MET A 1 302 ? 21.779 -2.954 -30.852 1.00 41.00 302 MET A O 1
ATOM 2449 N N . PRO A 1 303 ? 22.688 -3.319 -32.841 1.00 34.44 303 PRO A N 1
ATOM 2450 C CA . PRO A 1 303 ? 21.993 -2.153 -33.411 1.00 34.44 303 PRO A CA 1
ATOM 2451 C C . PRO A 1 303 ? 20.507 -2.373 -33.763 1.00 34.44 303 PRO A C 1
ATOM 2453 O O . PRO A 1 303 ? 19.812 -1.405 -34.056 1.00 34.44 303 PRO A O 1
ATOM 2456 N N . HIS A 1 304 ? 19.978 -3.602 -33.709 1.00 37.12 304 HIS A N 1
ATOM 2457 C CA . HIS A 1 304 ? 18.588 -3.875 -34.117 1.00 37.12 304 HIS A CA 1
ATOM 2458 C C . HIS A 1 304 ? 17.561 -3.842 -32.970 1.00 37.12 304 HIS A C 1
ATOM 2460 O O . HIS A 1 304 ? 16.377 -3.637 -33.225 1.00 37.12 304 HIS A O 1
ATOM 2466 N N . ALA A 1 305 ? 17.980 -3.968 -31.706 1.00 38.62 305 ALA A N 1
ATOM 2467 C CA . ALA A 1 305 ? 17.052 -4.020 -30.570 1.00 38.62 305 ALA A CA 1
ATOM 2468 C C . ALA A 1 305 ? 16.396 -2.658 -30.253 1.00 38.62 305 ALA A C 1
ATOM 2470 O O . ALA A 1 305 ? 15.191 -2.606 -30.001 1.00 38.62 305 ALA A O 1
ATOM 2471 N N . CYS A 1 306 ? 17.139 -1.542 -30.346 1.00 37.06 306 CYS A N 1
ATOM 2472 C CA . CYS A 1 306 ? 16.562 -0.201 -30.144 1.00 37.06 306 CYS A CA 1
ATOM 2473 C C . CYS A 1 306 ? 15.567 0.190 -31.262 1.00 37.06 306 CYS A C 1
ATOM 2475 O O . CYS A 1 306 ? 14.688 1.013 -31.022 1.00 37.06 306 CYS A O 1
ATOM 2477 N N . VAL A 1 307 ? 15.639 -0.438 -32.446 1.00 39.53 307 VAL A N 1
ATOM 2478 C CA . VAL A 1 307 ? 14.703 -0.205 -33.566 1.00 39.53 307 VAL A CA 1
ATOM 2479 C C . VAL A 1 307 ? 13.391 -0.985 -33.398 1.00 39.53 307 VAL A C 1
ATOM 2481 O O . VAL A 1 307 ? 12.355 -0.522 -33.857 1.00 39.53 307 VAL A O 1
ATOM 2484 N N . ILE A 1 308 ? 13.401 -2.132 -32.707 1.00 42.75 308 ILE A N 1
ATOM 2485 C CA . ILE A 1 308 ? 12.207 -2.979 -32.503 1.00 42.75 308 ILE A CA 1
ATOM 2486 C C . ILE A 1 308 ? 11.368 -2.508 -31.305 1.00 42.75 308 ILE A C 1
ATOM 2488 O O . ILE A 1 308 ? 10.142 -2.583 -31.331 1.00 42.75 308 ILE A O 1
ATOM 2492 N N . LEU A 1 309 ? 12.004 -1.969 -30.262 1.00 45.38 309 LEU A N 1
ATOM 2493 C CA . LEU A 1 309 ? 11.298 -1.446 -29.087 1.00 45.38 309 LEU A CA 1
ATOM 2494 C C . LEU A 1 309 ? 10.436 -0.215 -29.411 1.00 45.38 309 LEU A C 1
ATOM 2496 O O . LEU A 1 309 ? 9.356 -0.070 -28.845 1.00 45.38 309 LEU A O 1
ATOM 2500 N N . PHE A 1 310 ? 10.876 0.638 -30.340 1.00 44.69 310 PHE A N 1
ATOM 2501 C CA . PHE A 1 310 ? 10.156 1.845 -30.761 1.00 44.69 310 PHE A CA 1
ATOM 2502 C C . PHE A 1 310 ? 8.723 1.561 -31.266 1.00 44.69 310 PHE A C 1
ATOM 2504 O O . PHE A 1 310 ? 7.787 2.097 -30.672 1.00 44.69 310 PHE A O 1
ATOM 2511 N N . PRO A 1 311 ? 8.498 0.691 -32.275 1.00 49.69 311 PRO A N 1
ATOM 2512 C CA . PRO A 1 311 ? 7.149 0.362 -32.732 1.00 49.69 311 PRO A CA 1
ATOM 2513 C C . PRO A 1 311 ? 6.333 -0.398 -31.680 1.00 49.69 311 PRO A C 1
ATOM 2515 O O . PRO A 1 311 ? 5.138 -0.161 -31.576 1.00 49.69 311 PRO A O 1
ATOM 2518 N N . ILE A 1 312 ? 6.949 -1.245 -30.846 1.00 50.41 312 ILE A N 1
ATOM 2519 C CA . ILE A 1 312 ? 6.227 -1.976 -29.787 1.00 50.41 312 ILE A CA 1
ATOM 2520 C C . ILE A 1 312 ? 5.696 -1.016 -28.712 1.00 50.41 312 ILE A C 1
ATOM 2522 O O . ILE A 1 312 ? 4.552 -1.138 -28.291 1.00 50.41 312 ILE A O 1
ATOM 2526 N N . ILE A 1 313 ? 6.492 -0.028 -28.297 1.00 50.62 313 ILE A N 1
ATOM 2527 C CA . ILE A 1 313 ? 6.053 1.025 -27.366 1.00 50.62 313 ILE A CA 1
ATOM 2528 C C . ILE A 1 313 ? 4.942 1.879 -27.987 1.00 50.62 313 ILE A C 1
ATOM 2530 O O . ILE A 1 313 ? 4.008 2.244 -27.279 1.00 50.62 313 ILE A O 1
ATOM 2534 N N . LEU A 1 314 ? 5.035 2.175 -29.289 1.00 51.16 314 LEU A N 1
ATOM 2535 C CA . LEU A 1 314 ? 3.999 2.909 -30.020 1.00 51.16 314 LEU A CA 1
ATOM 2536 C C . LEU A 1 314 ? 2.688 2.112 -30.148 1.00 51.16 314 LEU A C 1
ATOM 2538 O O . LEU A 1 314 ? 1.626 2.715 -30.129 1.00 51.16 314 LEU A O 1
ATOM 2542 N N . MET A 1 315 ? 2.755 0.781 -30.275 1.00 45.78 315 MET A N 1
ATOM 2543 C CA . MET A 1 315 ? 1.584 -0.096 -30.445 1.00 45.78 315 MET A CA 1
ATOM 2544 C C . MET A 1 315 ? 0.884 -0.493 -29.135 1.00 45.78 315 MET A C 1
ATOM 2546 O O . MET A 1 315 ? -0.224 -1.014 -29.189 1.00 45.78 315 MET A O 1
ATOM 2550 N N . ILE A 1 316 ? 1.522 -0.317 -27.971 1.00 51.81 316 ILE A N 1
ATOM 2551 C CA . ILE A 1 316 ? 0.963 -0.698 -26.654 1.00 51.81 316 ILE A CA 1
ATOM 2552 C C . ILE A 1 316 ? 0.051 0.399 -26.066 1.00 51.81 316 ILE A C 1
ATOM 2554 O O . ILE A 1 316 ? -0.573 0.181 -25.027 1.00 51.81 316 ILE A O 1
ATOM 2558 N N . ARG A 1 317 ? -0.042 1.565 -26.715 1.00 49.19 317 ARG A N 1
ATOM 2559 C CA . ARG A 1 317 ? -0.956 2.640 -26.319 1.00 49.19 317 ARG A CA 1
ATOM 2560 C C . ARG A 1 317 ? -2.252 2.601 -27.119 1.00 49.19 317 ARG A C 1
ATOM 2562 O O . ARG A 1 317 ? -2.184 2.299 -28.328 1.00 49.19 317 ARG A O 1
#

Mean predicted aligned error: 9.59 Å

pLDDT: mean 81.2, std 18.09, range [29.5, 98.69]

InterPro domains:
  IPR039776 Sister chromatid cohesion protein Pds5 [PTHR12663] (1-300)

Solvent-accessible surface area (backbone atoms only — not comparable to full-atom values): 18113 Å² total; per-residue (Å²): 119,75,62,65,56,53,51,53,50,50,54,51,50,50,52,43,52,55,31,56,78,69,64,46,67,51,62,63,40,33,52,49,52,18,50,39,19,20,75,40,42,80,65,37,63,78,50,40,70,60,53,51,48,46,37,46,65,73,42,55,63,59,57,52,77,82,85,85,74,94,73,84,52,84,84,68,56,43,72,67,46,55,45,30,49,34,42,51,53,20,56,55,23,57,66,48,26,82,65,71,36,83,72,63,75,69,63,64,62,57,50,53,42,38,41,32,13,43,75,73,25,33,70,47,89,86,52,49,61,51,74,48,34,22,47,54,38,22,46,48,32,33,55,45,50,62,58,45,38,62,76,39,49,95,73,58,52,70,66,52,51,47,48,41,39,53,44,40,69,40,93,50,65,66,44,16,53,61,47,52,55,49,52,50,51,32,48,74,69,67,50,40,68,70,57,60,55,40,29,61,58,77,51,68,46,95,86,45,91,59,40,68,59,52,52,50,54,49,50,53,52,52,50,53,34,55,53,49,49,56,53,53,74,70,44,95,66,79,89,83,62,84,75,70,50,78,72,67,31,51,63,53,41,46,52,45,50,64,68,33,91,83,45,69,55,75,93,77,54,85,56,69,69,67,48,42,71,58,44,59,54,51,54,45,49,52,51,54,51,40,70,72,54,51,87,75,57,98,77,82,77,78,82,56,58,68,64,55,50,53,58,54,46,63,66,76,104

Radius of gyration: 22.41 Å; Cα contacts (8 Å, |Δi|>4): 306; chains: 1; bounding box: 45×62×61 Å